Protein AF-0000000086076233 (afdb_homodimer)

Secondary structure (DSSP, 8-state):
-------GGGSS-HHHHHHHHHHHHHHHHTSTTEEEEEEEEEEEEEE-SS-HHHHHHHHHHHHHHHHHHHHHHT----S----B----SS--S------EETTEEPPB-S--EETTEE-/-------GGGTT-HHHHHHHHHHHHHHHHTSTTEEEEEEEEEEEEEE-SS-HHHHHHHHHHHHHHHHHHHHHHT----S----B----SS--S------EETTEEPPB-S--EETTEE-

Structure (mmCIF, N/CA/C/O backbone):
data_AF-0000000086076233-model_v1
#
loop_
_entity.id
_entity.type
_entity.pdbx_description
1 polymer 'Reverse transcriptase domain-containing protein'
#
loop_
_atom_site.group_PDB
_atom_site.id
_atom_site.type_symbol
_atom_site.label_atom_id
_atom_site.label_alt_id
_atom_site.label_comp_id
_atom_site.label_asym_id
_atom_site.label_entity_id
_atom_site.label_seq_id
_atom_site.pdbx_PDB_ins_code
_atom_site.Cartn_x
_atom_site.Cartn_y
_atom_site.Cartn_z
_atom_site.occupancy
_atom_site.B_iso_or_equiv
_atom_site.auth_seq_id
_atom_site.auth_comp_id
_atom_site.auth_asym_id
_atom_site.auth_atom_id
_atom_site.pdbx_PDB_model_num
ATOM 1 N N . MET A 1 1 ? 0.456 -18.312 36.125 1 23.22 1 MET A N 1
ATOM 2 C CA . MET A 1 1 ? 0.379 -17.109 35.312 1 23.22 1 MET A CA 1
ATOM 3 C C . MET A 1 1 ? 0.648 -17.422 33.844 1 23.22 1 MET A C 1
ATOM 5 O O . MET A 1 1 ? 1.729 -17.906 33.5 1 23.22 1 MET A O 1
ATOM 9 N N . ALA A 1 2 ? -0.283 -17.953 33.094 1 27.91 2 ALA A N 1
ATOM 10 C CA . ALA A 1 2 ? -0.206 -18.562 31.781 1 27.91 2 ALA A CA 1
ATOM 11 C C . ALA A 1 2 ? 0.433 -17.625 30.766 1 27.91 2 ALA A C 1
ATOM 13 O O . ALA A 1 2 ? 0.017 -16.469 30.641 1 27.91 2 ALA A O 1
ATOM 14 N N . ASN A 1 3 ? 1.693 -17.641 30.562 1 29.58 3 ASN A N 1
ATOM 15 C CA . ASN A 1 3 ? 2.438 -16.875 29.578 1 29.58 3 ASN A CA 1
ATOM 16 C C . ASN A 1 3 ? 1.801 -16.969 28.188 1 29.58 3 ASN A C 1
ATOM 18 O O . ASN A 1 3 ? 1.681 -18.047 27.641 1 29.58 3 ASN A O 1
ATOM 22 N N . LYS A 1 4 ? 0.716 -16.344 27.984 1 31.61 4 LYS A N 1
ATOM 23 C CA . LYS A 1 4 ? 0.016 -16.344 26.703 1 31.61 4 LYS A CA 1
ATOM 24 C C . LYS A 1 4 ? 0.992 -16.188 25.547 1 31.61 4 LYS A C 1
ATOM 26 O O . LYS A 1 4 ? 1.455 -15.078 25.266 1 31.61 4 LYS A O 1
ATOM 31 N N . GLU A 1 5 ? 1.929 -17.062 25.359 1 29.67 5 GLU A N 1
ATOM 32 C CA . GLU A 1 5 ? 2.74 -17.25 24.156 1 29.67 5 GLU A CA 1
ATOM 33 C C . GLU A 1 5 ? 1.911 -17.047 22.891 1 29.67 5 GLU A C 1
ATOM 35 O O . GLU A 1 5 ? 0.882 -17.703 22.719 1 29.67 5 GLU A O 1
ATOM 40 N N . THR A 1 6 ? 1.626 -15.82 22.531 1 36.97 6 THR A N 1
ATOM 41 C CA . THR A 1 6 ? 0.98 -15.695 21.234 1 36.97 6 THR A CA 1
ATOM 42 C C . THR A 1 6 ? 1.489 -16.766 20.266 1 36.97 6 THR A C 1
ATOM 44 O O . THR A 1 6 ? 2.697 -16.984 20.156 1 36.97 6 THR A O 1
ATOM 47 N N . PRO A 1 7 ? 0.872 -17.812 20.031 1 38.59 7 PRO A N 1
ATOM 48 C CA . PRO A 1 7 ? 1.427 -18.875 19.172 1 38.59 7 PRO A CA 1
ATOM 49 C C . PRO A 1 7 ? 2.359 -18.312 18.094 1 38.59 7 PRO A C 1
ATOM 51 O O . PRO A 1 7 ? 2.152 -17.203 17.609 1 38.59 7 PRO A O 1
ATOM 54 N N . GLN A 1 8 ? 3.633 -18.547 18.062 1 40 8 GLN A N 1
ATOM 55 C CA . GLN A 1 8 ? 4.785 -18.25 17.219 1 40 8 GLN A CA 1
ATOM 56 C C . GLN A 1 8 ? 4.363 -18.047 15.766 1 40 8 GLN A C 1
ATOM 58 O O . GLN A 1 8 ? 5.004 -17.297 15.023 1 40 8 GLN A O 1
ATOM 63 N N . GLY A 1 9 ? 3.586 -18.906 15.195 1 40.28 9 GLY A N 1
ATOM 64 C CA . GLY A 1 9 ? 3.111 -18.938 13.828 1 40.28 9 GLY A CA 1
ATOM 65 C C . GLY A 1 9 ? 2.322 -17.703 13.445 1 40.28 9 GLY A C 1
ATOM 66 O O . GLY A 1 9 ? 1.883 -17.562 12.297 1 40.28 9 GLY A O 1
ATOM 67 N N . ASP A 1 10 ? 1.643 -17.062 14.297 1 41.88 10 ASP A N 1
ATOM 68 C CA . ASP A 1 10 ? 0.753 -15.922 14.102 1 41.88 10 ASP A CA 1
ATOM 69 C C . ASP A 1 10 ? 1.534 -14.695 13.648 1 41.88 10 ASP A C 1
ATOM 71 O O . ASP A 1 10 ? 1.107 -13.562 13.883 1 41.88 10 ASP A O 1
ATOM 75 N N . GLU A 1 11 ? 2.84 -14.742 13.562 1 46.34 11 GLU A N 1
ATOM 76 C CA . GLU A 1 11 ? 3.613 -13.664 12.953 1 46.34 11 GLU A CA 1
ATOM 77 C C . GLU A 1 11 ? 2.793 -12.93 11.898 1 46.34 11 GLU A C 1
ATOM 79 O O . GLU A 1 11 ? 1.799 -13.453 11.398 1 46.34 11 GLU A O 1
ATOM 84 N N . LEU A 1 12 ? 3.197 -11.648 11.625 1 55.06 12 LEU A N 1
ATOM 85 C CA . LEU A 1 12 ? 2.408 -10.648 10.914 1 55.06 12 LEU A CA 1
ATOM 86 C C . LEU A 1 12 ? 1.826 -11.234 9.625 1 55.06 12 LEU A C 1
ATOM 88 O O . LEU A 1 12 ? 2.547 -11.43 8.648 1 55.06 12 LEU A O 1
ATOM 92 N N . SER A 1 13 ? 0.799 -12.211 9.781 1 69.44 13 SER A N 1
ATOM 93 C CA . SER A 1 13 ? 0.089 -12.961 8.75 1 69.44 13 SER A CA 1
ATOM 94 C C . SER A 1 13 ? -0.456 -12.031 7.668 1 69.44 13 SER A C 1
ATOM 96 O O . SER A 1 13 ? -0.723 -10.859 7.926 1 69.44 13 SER A O 1
ATOM 98 N N . PRO A 1 14 ? -0.162 -12.438 6.422 1 75.69 14 PRO A N 1
ATOM 99 C CA . PRO A 1 14 ? -0.76 -11.719 5.301 1 75.69 14 PRO A CA 1
ATOM 100 C C . PRO A 1 14 ? -2.189 -11.266 5.582 1 75.69 14 PRO A C 1
ATOM 102 O O . PRO A 1 14 ? -2.588 -10.172 5.168 1 75.69 14 PRO A O 1
ATOM 105 N N . THR A 1 15 ? -2.795 -12.023 6.426 1 76.38 15 THR A N 1
ATOM 106 C CA . THR A 1 15 ? -4.18 -11.688 6.723 1 76.38 15 THR A CA 1
ATOM 107 C C . THR A 1 15 ? -4.258 -10.438 7.598 1 76.38 15 THR A C 1
ATOM 109 O O . THR A 1 15 ? -5.027 -9.523 7.309 1 76.38 15 THR A O 1
ATOM 112 N N . LEU A 1 16 ? -3.475 -10.445 8.648 1 77.19 16 LEU A N 1
ATOM 113 C CA . LEU A 1 16 ? -3.477 -9.305 9.547 1 77.19 16 LEU A CA 1
ATOM 114 C C . LEU A 1 16 ? -3.031 -8.039 8.828 1 77.19 16 LEU A C 1
ATOM 116 O O . LEU A 1 16 ? -3.6 -6.961 9.039 1 77.19 16 LEU A O 1
ATOM 120 N N . PHE A 1 17 ? -2.123 -8.211 7.961 1 78.69 17 PHE A N 1
ATOM 121 C CA . PHE A 1 17 ? -1.645 -7.078 7.18 1 78.69 17 PHE A CA 1
ATOM 122 C C . PHE A 1 17 ? -2.748 -6.535 6.277 1 78.69 17 PHE A C 1
ATOM 124 O O . PHE A 1 17 ? -2.943 -5.32 6.188 1 78.69 17 PHE A O 1
ATOM 131 N N . ASN A 1 18 ? -3.434 -7.387 5.691 1 81.38 18 ASN A N 1
ATOM 132 C CA . ASN A 1 18 ? -4.512 -6.969 4.801 1 81.38 18 ASN A CA 1
ATOM 133 C C . ASN A 1 18 ? -5.609 -6.234 5.562 1 81.38 18 ASN A C 1
ATOM 135 O O . ASN A 1 18 ? -6.16 -5.246 5.07 1 81.38 18 ASN A O 1
ATOM 139 N N . ILE A 1 19 ? -5.895 -6.742 6.723 1 82.75 19 ILE A N 1
ATOM 140 C CA . ILE A 1 19 ? -6.918 -6.094 7.539 1 82.75 19 ILE A CA 1
ATOM 141 C C . ILE A 1 19 ? -6.457 -4.691 7.922 1 82.75 19 ILE A C 1
ATOM 143 O O . ILE A 1 19 ? -7.223 -3.729 7.812 1 82.75 19 ILE A O 1
ATOM 147 N N . ALA A 1 20 ? -5.203 -4.633 8.406 1 83.12 20 ALA A N 1
ATOM 148 C CA . ALA A 1 20 ? -4.648 -3.332 8.773 1 83.12 20 ALA A CA 1
ATOM 149 C C . ALA A 1 20 ? -4.645 -2.381 7.582 1 83.12 20 ALA A C 1
ATOM 151 O O . ALA A 1 20 ? -4.969 -1.199 7.719 1 83.12 20 ALA A O 1
ATOM 152 N N . MET A 1 21 ? -4.266 -2.848 6.445 1 83.94 21 MET A N 1
ATOM 153 C CA . MET A 1 21 ? -4.191 -2.055 5.223 1 83.94 21 MET A CA 1
ATOM 154 C C . MET A 1 21 ? -5.566 -1.525 4.832 1 83.94 21 MET A C 1
ATOM 156 O O . MET A 1 21 ? -5.684 -0.425 4.289 1 83.94 21 MET A O 1
ATOM 160 N N . MET A 1 22 ? -6.555 -2.285 5.113 1 83.62 22 MET A N 1
ATOM 161 C CA . MET A 1 22 ? -7.918 -1.877 4.797 1 83.62 22 MET A CA 1
ATOM 162 C C . MET A 1 22 ? -8.445 -0.888 5.836 1 83.62 22 MET A C 1
ATOM 164 O O . MET A 1 22 ? -9.195 0.026 5.5 1 83.62 22 MET A O 1
ATOM 168 N N . LYS A 1 23 ? -8.047 -1.011 7.012 1 87.12 23 LYS A N 1
ATOM 169 C CA . LYS A 1 23 ? -8.562 -0.2 8.117 1 87.12 23 LYS A CA 1
ATOM 170 C C . LYS A 1 23 ? -7.934 1.192 8.109 1 87.12 23 LYS A C 1
ATOM 172 O O . LYS A 1 23 ? -8.578 2.168 8.5 1 87.12 23 LYS A O 1
ATOM 177 N N . LEU A 1 24 ? -6.723 1.279 7.699 1 90.44 24 LEU A N 1
ATOM 178 C CA . LEU A 1 24 ? -5.992 2.539 7.781 1 90.44 24 LEU A CA 1
ATOM 179 C C . LEU A 1 24 ? -6.699 3.633 6.988 1 90.44 24 LEU A C 1
ATOM 181 O O . LEU A 1 24 ? -7.047 4.68 7.543 1 90.44 24 LEU A O 1
ATOM 185 N N . PRO A 1 25 ? -6.957 3.406 5.688 1 89 25 PRO A N 1
ATOM 186 C CA . PRO A 1 25 ? -7.684 4.445 4.953 1 89 25 PRO A CA 1
ATOM 187 C C . PRO A 1 25 ? -9.039 4.77 5.582 1 89 25 PRO A C 1
ATOM 189 O O . PRO A 1 25 ? -9.469 5.926 5.57 1 89 25 PRO A O 1
ATOM 192 N N . GLU A 1 26 ? -9.727 3.754 6.082 1 89.62 26 GLU A N 1
ATOM 193 C CA . GLU A 1 26 ? -11.023 3.961 6.719 1 89.62 26 GLU A CA 1
ATOM 194 C C . GLU A 1 26 ? -10.906 4.895 7.918 1 89.62 26 GLU A C 1
ATOM 196 O O . GLU A 1 26 ? -11.727 5.801 8.086 1 89.62 26 GLU A O 1
ATOM 201 N N . GLN A 1 27 ? -9.945 4.668 8.703 1 92.88 27 GLN A N 1
ATOM 202 C CA . GLN A 1 27 ? -9.727 5.512 9.875 1 92.88 27 GLN A CA 1
ATOM 203 C C . GLN A 1 27 ? -9.367 6.938 9.469 1 92.88 27 GLN A C 1
ATOM 205 O O . GLN A 1 27 ? -9.875 7.902 10.039 1 92.88 27 GLN A O 1
ATOM 210 N N . LEU A 1 28 ? -8.523 7.094 8.531 1 93.88 28 LEU A N 1
ATOM 211 C CA . LEU A 1 28 ? -8.086 8.406 8.078 1 93.88 28 LEU A CA 1
ATOM 212 C C . LEU A 1 28 ? -9.25 9.203 7.5 1 93.88 28 LEU A C 1
ATOM 214 O O . LEU A 1 28 ? -9.328 10.422 7.672 1 93.88 28 LEU A O 1
ATOM 218 N N . ASN A 1 29 ? -10.18 8.492 6.887 1 91.31 29 ASN A N 1
ATOM 219 C CA . ASN A 1 29 ? -11.328 9.133 6.262 1 91.31 29 ASN A CA 1
ATOM 220 C C . ASN A 1 29 ? -12.297 9.695 7.301 1 91.31 29 ASN A C 1
ATOM 222 O O . ASN A 1 29 ? -13.156 10.523 6.977 1 91.31 29 ASN A O 1
ATOM 226 N N . THR A 1 30 ? -12.172 9.281 8.508 1 93.69 30 THR A N 1
ATOM 227 C CA . THR A 1 30 ? -13.055 9.781 9.555 1 93.69 30 THR A CA 1
ATOM 228 C C . THR A 1 30 ? -12.547 11.117 10.094 1 93.69 30 THR A C 1
ATOM 230 O O . THR A 1 30 ? -13.266 11.812 10.812 1 93.69 30 THR A O 1
ATOM 233 N N . LEU A 1 31 ? -11.281 11.492 9.797 1 93.12 31 LEU A N 1
ATOM 234 C CA . LEU A 1 31 ? -10.672 12.719 10.32 1 93.12 31 LEU A CA 1
ATOM 235 C C . LEU A 1 31 ? -11.078 13.922 9.484 1 93.12 31 LEU A C 1
ATOM 237 O O . LEU A 1 31 ? -10.914 13.922 8.258 1 93.12 31 LEU A O 1
ATOM 241 N N . PRO A 1 32 ? -11.586 14.914 10.102 1 87.56 32 PRO A N 1
ATOM 242 C CA . PRO A 1 32 ? -12.086 16.062 9.352 1 87.56 32 PRO A CA 1
ATOM 243 C C . PRO A 1 32 ? -11.016 16.734 8.492 1 87.56 32 PRO A C 1
ATOM 245 O O . PRO A 1 32 ? -9.922 17.016 8.984 1 87.56 32 PRO A O 1
ATOM 248 N N . GLY A 1 33 ? -11.398 16.953 7.219 1 88 33 GLY A N 1
ATOM 249 C CA . GLY A 1 33 ? -10.555 17.719 6.32 1 88 33 GLY A CA 1
ATOM 250 C C . GLY A 1 33 ? -9.281 16.984 5.93 1 88 33 GLY A C 1
ATOM 251 O O . GLY A 1 33 ? -8.375 17.578 5.336 1 88 33 GLY A O 1
ATOM 252 N N . THR A 1 34 ? -9.219 15.75 6.285 1 91.62 34 THR A N 1
ATOM 253 C CA . THR A 1 34 ? -8 14.984 6.059 1 91.62 34 THR A CA 1
ATOM 254 C C . THR A 1 34 ? -8.094 14.18 4.766 1 91.62 34 THR A C 1
ATOM 256 O O . THR A 1 34 ? -9.117 13.555 4.488 1 91.62 34 THR A O 1
ATOM 259 N N . LYS A 1 35 ? -7.102 14.242 3.979 1 90.88 35 LYS A N 1
ATOM 260 C CA . LYS A 1 35 ? -6.93 13.422 2.781 1 90.88 35 LYS A CA 1
ATOM 261 C C . LYS A 1 35 ? -5.621 12.633 2.838 1 90.88 35 LYS A C 1
ATOM 263 O O . LYS A 1 35 ? -4.742 12.938 3.648 1 90.88 35 LYS A O 1
ATOM 268 N N . HIS A 1 36 ? -5.594 11.672 2.096 1 91.12 36 HIS A N 1
ATOM 269 C CA . HIS A 1 36 ? -4.398 10.828 2.117 1 91.12 36 HIS A CA 1
ATOM 270 C C . HIS A 1 36 ? -4.184 10.141 0.773 1 91.12 36 HIS A C 1
ATOM 272 O O . HIS A 1 36 ? -5.09 10.102 -0.061 1 91.12 36 HIS A O 1
ATOM 278 N N . ALA A 1 37 ? -3.008 9.703 0.557 1 86.56 37 ALA A N 1
ATOM 279 C CA . ALA A 1 37 ? -2.617 8.805 -0.532 1 86.56 37 ALA A CA 1
ATOM 280 C C . ALA A 1 37 ? -1.696 7.699 -0.028 1 86.56 37 ALA A C 1
ATOM 282 O O . ALA A 1 37 ? -0.644 7.977 0.553 1 86.56 37 ALA A O 1
ATOM 283 N N . LEU A 1 38 ? -2.215 6.508 -0.137 1 84.81 38 LEU A N 1
ATOM 284 C CA . LEU A 1 38 ? -1.42 5.34 0.221 1 84.81 38 LEU A CA 1
ATOM 285 C C . LEU A 1 38 ? -0.75 4.742 -1.011 1 84.81 38 LEU A C 1
ATOM 287 O O . LEU A 1 38 ? -1.394 4.559 -2.047 1 84.81 38 LEU A O 1
ATOM 291 N N . TYR A 1 39 ? 0.512 4.449 -0.85 1 80 39 TYR A N 1
ATOM 292 C CA . TYR A 1 39 ? 1.275 3.873 -1.952 1 80 39 TYR A CA 1
ATOM 293 C C . TYR A 1 39 ? 1.798 2.488 -1.59 1 80 39 TYR A C 1
ATOM 295 O O . TYR A 1 39 ? 2.395 2.301 -0.527 1 80 39 TYR A O 1
ATOM 303 N N . ALA A 1 40 ? 1.395 1.533 -2.363 1 80.62 40 ALA A N 1
ATOM 304 C CA . ALA A 1 40 ? 1.918 0.185 -2.16 1 80.62 40 ALA A CA 1
ATOM 305 C C . ALA A 1 40 ? 3.09 -0.094 -3.096 1 80.62 40 ALA A C 1
ATOM 307 O O . ALA A 1 40 ? 3.033 0.224 -4.285 1 80.62 40 ALA A O 1
ATOM 308 N N . ASP A 1 41 ? 4.133 -0.641 -2.514 1 73.81 41 ASP A N 1
ATOM 309 C CA . ASP A 1 41 ? 5.312 -0.914 -3.33 1 73.81 41 ASP A CA 1
ATOM 310 C C . ASP A 1 41 ? 5.52 -2.416 -3.508 1 73.81 41 ASP A C 1
ATOM 312 O O . ASP A 1 41 ? 6.309 -2.842 -4.355 1 73.81 41 ASP A O 1
ATOM 316 N N . ASP A 1 42 ? 4.891 -3.15 -2.672 1 80.5 42 ASP A N 1
ATOM 317 C CA . ASP A 1 42 ? 5.055 -4.598 -2.734 1 80.5 42 ASP A CA 1
ATOM 318 C C . ASP A 1 42 ? 3.707 -5.309 -2.629 1 80.5 42 ASP A C 1
ATOM 320 O O . ASP A 1 42 ? 2.818 -4.863 -1.9 1 80.5 42 ASP A O 1
ATOM 324 N N . ILE A 1 43 ? 3.623 -6.328 -3.432 1 87.25 43 ILE A N 1
ATOM 325 C CA . ILE A 1 43 ? 2.445 -7.18 -3.322 1 87.25 43 ILE A CA 1
ATOM 326 C C . ILE A 1 43 ? 2.848 -8.641 -3.504 1 87.25 43 ILE A C 1
ATOM 328 O O . ILE A 1 43 ? 3.697 -8.961 -4.34 1 87.25 43 ILE A O 1
ATOM 332 N N . THR A 1 44 ? 2.352 -9.469 -2.646 1 89.56 44 THR A N 1
ATOM 333 C CA . THR A 1 44 ? 2.506 -10.914 -2.783 1 89.56 44 THR A CA 1
ATOM 334 C C . THR A 1 44 ? 1.163 -11.57 -3.084 1 89.56 44 THR A C 1
ATOM 336 O O . THR A 1 44 ? 0.174 -11.32 -2.391 1 89.56 44 THR A O 1
ATOM 339 N N . ILE A 1 45 ? 1.126 -12.367 -4.137 1 92.94 45 ILE A N 1
ATOM 340 C CA . ILE A 1 45 ? -0.071 -13.102 -4.527 1 92.94 45 ILE A CA 1
ATOM 341 C C . ILE A 1 45 ? 0.238 -14.594 -4.586 1 92.94 45 ILE A C 1
ATOM 343 O O . ILE A 1 45 ? 1.278 -15 -5.109 1 92.94 45 ILE A O 1
ATOM 347 N N . TRP A 1 46 ? -0.65 -15.367 -3.986 1 92.5 46 TRP A N 1
ATOM 348 C CA . TRP A 1 46 ? -0.398 -16.797 -4.07 1 92.5 46 TRP A CA 1
ATOM 349 C C . TRP A 1 46 ? -1.702 -17.578 -4.219 1 92.5 46 TRP A C 1
ATOM 351 O O . TRP A 1 46 ? -2.777 -17.062 -3.893 1 92.5 46 TRP A O 1
ATOM 361 N N . ILE A 1 47 ? -1.623 -18.656 -4.793 1 91.5 47 ILE A N 1
ATOM 362 C CA . ILE A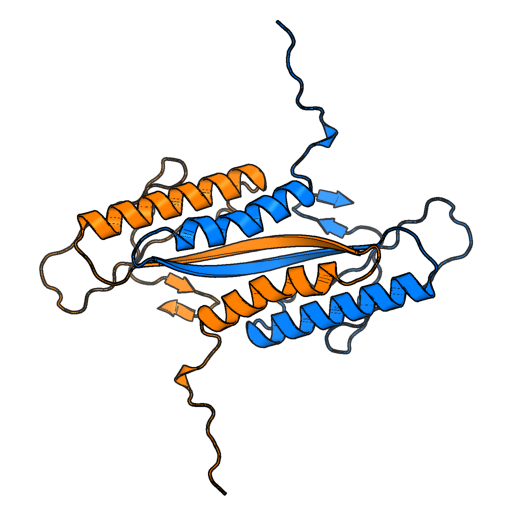 1 47 ? -2.738 -19.562 -5.027 1 91.5 47 ILE A CA 1
ATOM 363 C C . ILE A 1 47 ? -2.387 -20.953 -4.508 1 91.5 47 ILE A C 1
ATOM 365 O O . ILE A 1 47 ? -1.26 -21.438 -4.688 1 91.5 47 ILE A O 1
ATOM 369 N N . THR A 1 48 ? -3.371 -21.453 -3.809 1 85.88 48 THR A N 1
ATOM 370 C CA . THR A 1 48 ? -3.18 -22.812 -3.285 1 85.88 48 THR A CA 1
ATOM 371 C C . THR A 1 48 ? -4.195 -23.766 -3.891 1 85.88 48 THR A C 1
ATOM 373 O O . THR A 1 48 ? -5.379 -23.438 -4.012 1 85.88 48 THR A O 1
ATOM 376 N N . GLY A 1 49 ? -3.666 -24.828 -4.391 1 77.94 49 GLY A N 1
ATOM 377 C CA . GLY A 1 49 ? -4.551 -25.875 -4.875 1 77.94 49 GLY A CA 1
ATOM 378 C C . GLY A 1 49 ? -5.012 -25.641 -6.305 1 77.94 49 GLY A C 1
ATOM 379 O O . GLY A 1 49 ? -4.789 -24.578 -6.871 1 77.94 49 GLY A O 1
ATOM 380 N N . GLY A 1 50 ? -5.605 -26.688 -6.871 1 80.69 50 GLY A N 1
ATOM 381 C CA . GLY A 1 50 ? -6.133 -26.641 -8.227 1 80.69 50 GLY A CA 1
ATOM 382 C C . GLY A 1 50 ? -5.188 -27.234 -9.25 1 80.69 50 GLY A C 1
ATOM 383 O O . GLY A 1 50 ? -4.047 -27.578 -8.93 1 80.69 50 GLY A O 1
ATOM 384 N N . SER A 1 51 ? -5.828 -27.312 -10.453 1 87.75 51 SER A N 1
ATOM 385 C CA . SER A 1 51 ? -5.027 -27.812 -11.562 1 87.75 51 SER A CA 1
ATOM 386 C C . SER A 1 51 ? -4.047 -26.75 -12.047 1 87.75 51 SER A C 1
ATOM 388 O O . SER A 1 51 ? -4.211 -25.562 -11.75 1 87.75 51 SER A O 1
ATOM 390 N N . LYS A 1 52 ? -3.064 -27.109 -12.727 1 88.19 52 LYS A N 1
ATOM 391 C CA . LYS A 1 52 ? -2.062 -26.219 -13.297 1 88.19 52 LYS A CA 1
ATOM 392 C C . LYS A 1 52 ? -2.717 -25.109 -14.117 1 88.19 52 LYS A C 1
ATOM 394 O O . LYS A 1 52 ? -2.359 -23.938 -13.984 1 88.19 52 LYS A O 1
ATOM 399 N N . GLY A 1 53 ? -3.652 -25.5 -14.945 1 91 53 GLY A N 1
ATOM 400 C CA . GLY A 1 53 ? -4.336 -24.547 -15.805 1 91 53 GLY A CA 1
ATOM 401 C C . GLY A 1 53 ? -5.094 -23.484 -15.023 1 91 53 GLY A C 1
ATOM 402 O O . GLY A 1 53 ? -5.023 -22.297 -15.344 1 91 53 GLY A O 1
ATOM 403 N N . VAL A 1 54 ? -5.773 -23.938 -14.023 1 90.5 54 VAL A N 1
ATOM 404 C CA . VAL A 1 54 ? -6.57 -23.016 -13.211 1 90.5 54 VAL A CA 1
ATOM 405 C C . VAL A 1 54 ? -5.652 -22.062 -12.461 1 90.5 54 VAL A C 1
ATOM 407 O O . VAL A 1 54 ? -5.914 -20.859 -12.414 1 90.5 54 VAL A O 1
ATOM 410 N N . MET A 1 55 ? -4.562 -22.625 -11.945 1 91.94 55 MET A N 1
ATOM 411 C CA . MET A 1 55 ? -3.623 -21.797 -11.188 1 91.94 55 MET A CA 1
ATOM 412 C C . MET A 1 55 ? -2.949 -20.766 -12.086 1 91.94 55 MET A C 1
ATOM 414 O O . MET A 1 55 ? -2.811 -19.609 -11.703 1 91.94 55 MET A O 1
ATOM 418 N N . GLN A 1 56 ? -2.549 -21.203 -13.203 1 94.19 56 GLN A N 1
ATOM 419 C CA . GLN A 1 56 ? -1.891 -20.297 -14.133 1 94.19 56 GLN A CA 1
ATOM 420 C C . GLN A 1 56 ? -2.84 -19.188 -14.586 1 94.19 56 GLN A C 1
ATOM 422 O O . GLN A 1 56 ? -2.447 -18.031 -14.672 1 94.19 56 GLN A O 1
ATOM 427 N N . ASP A 1 57 ? -4.055 -19.562 -14.852 1 95.56 57 ASP A N 1
ATOM 428 C CA . ASP A 1 57 ? -5.051 -18.578 -15.281 1 95.56 57 ASP A CA 1
ATOM 429 C C . ASP A 1 57 ? -5.305 -17.547 -14.195 1 95.56 57 ASP A C 1
ATOM 431 O O . ASP A 1 57 ? -5.344 -16.344 -14.477 1 95.56 57 ASP A O 1
ATOM 435 N N . ALA A 1 58 ? -5.441 -18.016 -13.016 1 95.31 58 ALA A N 1
ATOM 436 C CA . ALA A 1 58 ? -5.699 -17.125 -11.898 1 95.31 58 ALA A CA 1
ATOM 437 C C . ALA A 1 58 ? -4.52 -16.188 -11.656 1 95.31 58 ALA A C 1
ATOM 439 O O . ALA A 1 58 ? -4.703 -14.984 -11.438 1 95.31 58 ALA A O 1
ATOM 440 N N . LEU A 1 59 ? -3.361 -16.703 -11.742 1 95.94 59 LEU A N 1
ATOM 441 C CA . LEU A 1 59 ? -2.166 -15.906 -11.508 1 95.94 59 LEU A CA 1
ATOM 442 C C . LEU A 1 59 ? -1.971 -14.883 -12.617 1 95.94 59 LEU A C 1
ATOM 444 O O . LEU A 1 59 ? -1.543 -13.758 -12.359 1 95.94 59 LEU A O 1
ATOM 448 N N . GLN A 1 60 ? -2.273 -15.305 -13.82 1 96.56 60 GLN A N 1
ATOM 449 C CA . GLN A 1 60 ? -2.16 -14.352 -14.922 1 96.56 60 GLN A CA 1
ATOM 450 C C . GLN A 1 60 ? -3.154 -13.203 -14.758 1 96.56 60 GLN A C 1
ATOM 452 O O . GLN A 1 60 ? -2.811 -12.047 -14.977 1 96.56 60 GLN A O 1
ATOM 457 N N . LYS A 1 61 ? -4.344 -13.539 -14.406 1 96.81 61 LYS A N 1
ATOM 458 C CA . LYS A 1 61 ? -5.348 -12.508 -14.164 1 96.81 61 LYS A CA 1
ATOM 459 C C . LYS A 1 61 ? -4.918 -11.586 -13.031 1 96.81 61 LYS A C 1
ATOM 461 O O . LYS A 1 61 ? -5.168 -10.375 -13.078 1 96.81 61 LYS A O 1
ATOM 466 N N . ALA A 1 62 ? -4.281 -12.172 -12.016 1 96.25 62 ALA A N 1
ATOM 467 C CA . ALA A 1 62 ? -3.746 -11.375 -10.922 1 96.25 62 ALA A CA 1
ATOM 468 C C . ALA A 1 62 ? -2.666 -10.414 -11.414 1 96.25 62 ALA A C 1
ATOM 470 O O . ALA A 1 62 ? -2.66 -9.234 -11.047 1 96.25 62 ALA A O 1
ATOM 471 N N . ALA A 1 63 ? -1.802 -10.891 -12.234 1 94.38 63 ALA A N 1
ATOM 472 C CA . ALA A 1 63 ? -0.746 -10.062 -12.812 1 94.38 63 ALA A CA 1
ATOM 473 C C . ALA A 1 63 ? -1.332 -8.922 -13.641 1 94.38 63 ALA A C 1
ATOM 475 O O . ALA A 1 63 ? -0.831 -7.797 -13.602 1 94.38 63 ALA A O 1
ATOM 476 N N . ASP A 1 64 ? -2.357 -9.25 -14.344 1 93.88 64 ASP A N 1
ATOM 477 C CA . ASP A 1 64 ? -3.021 -8.227 -15.148 1 93.88 64 ASP A CA 1
ATOM 478 C C . ASP A 1 64 ? -3.617 -7.133 -14.266 1 93.88 64 ASP A C 1
ATOM 480 O O . ASP A 1 64 ? -3.545 -5.949 -14.602 1 93.88 64 ASP A O 1
ATOM 484 N N . ALA A 1 65 ? -4.215 -7.531 -13.195 1 92.25 65 ALA A N 1
ATOM 485 C CA . ALA A 1 65 ? -4.777 -6.57 -12.25 1 92.25 65 ALA A CA 1
ATOM 486 C C . ALA A 1 65 ? -3.695 -5.664 -11.672 1 92.25 65 ALA A C 1
ATOM 488 O O . ALA A 1 65 ? -3.887 -4.453 -11.562 1 92.25 65 ALA A O 1
ATOM 489 N N . VAL A 1 66 ? -2.584 -6.281 -11.328 1 91.19 66 VAL A N 1
ATOM 490 C CA . VAL A 1 66 ? -1.462 -5.52 -10.789 1 91.19 66 VAL A CA 1
ATOM 491 C C . VAL A 1 66 ? -0.945 -4.543 -11.844 1 91.19 66 VAL A C 1
ATOM 493 O O . VAL A 1 66 ? -0.637 -3.391 -11.531 1 91.19 66 VAL A O 1
ATOM 496 N N . GLN A 1 67 ? -0.891 -5.012 -13.039 1 89.31 67 GLN A N 1
ATOM 497 C CA . GLN A 1 67 ? -0.429 -4.16 -14.125 1 89.31 67 GLN A CA 1
ATOM 498 C C . GLN A 1 67 ? -1.344 -2.951 -14.305 1 89.31 67 GLN A C 1
ATOM 500 O O . GLN A 1 67 ? -0.87 -1.835 -14.531 1 89.31 67 GLN A O 1
ATOM 505 N N . GLN A 1 68 ? -2.566 -3.111 -14.25 1 86.5 68 GLN A N 1
ATOM 506 C CA . GLN A 1 68 ? -3.521 -2.012 -14.359 1 86.5 68 GLN A CA 1
ATOM 507 C C . GLN A 1 68 ? -3.311 -0.988 -13.25 1 86.5 68 GLN A C 1
ATOM 509 O O . GLN A 1 68 ? -3.34 0.219 -13.492 1 86.5 68 GLN A O 1
ATOM 514 N N . TYR A 1 69 ? -3.109 -1.531 -12.07 1 83.75 69 TYR A N 1
ATOM 515 C CA . TYR A 1 69 ? -2.836 -0.665 -10.93 1 83.75 69 TYR A CA 1
ATOM 516 C C . TYR A 1 69 ? -1.57 0.153 -11.156 1 83.75 69 TYR A C 1
ATOM 518 O O . TYR A 1 69 ? -1.549 1.359 -10.898 1 83.75 69 TYR A O 1
ATOM 526 N N . THR A 1 70 ? -0.536 -0.542 -11.562 1 82.56 70 THR A N 1
ATOM 527 C CA . THR A 1 70 ? 0.751 0.116 -11.758 1 82.56 70 THR A CA 1
ATOM 528 C C . THR A 1 70 ? 0.658 1.176 -12.852 1 82.56 70 THR A C 1
ATOM 530 O O . THR A 1 70 ? 1.345 2.197 -12.797 1 82.56 70 THR A O 1
ATOM 533 N N . ASN A 1 71 ? -0.112 0.966 -13.812 1 80.5 71 ASN A N 1
ATOM 534 C CA . ASN A 1 71 ? -0.317 1.924 -14.898 1 80.5 71 ASN A CA 1
ATOM 535 C C . ASN A 1 71 ? -0.942 3.219 -14.383 1 80.5 71 ASN A C 1
ATOM 537 O O . ASN A 1 71 ? -0.62 4.305 -14.875 1 80.5 71 ASN A O 1
ATOM 541 N N . VAL A 1 72 ? -1.803 3.117 -13.508 1 76.06 72 VAL A N 1
ATOM 542 C CA . VAL A 1 72 ? -2.459 4.285 -12.93 1 76.06 72 VAL A CA 1
ATOM 543 C C . VAL A 1 72 ? -1.457 5.078 -12.094 1 76.06 72 VAL A C 1
ATOM 545 O O . VAL A 1 72 ? -1.468 6.309 -12.102 1 76.06 72 VAL A O 1
ATOM 548 N N . ARG A 1 73 ? -0.679 4.398 -11.18 1 70.06 73 ARG A N 1
ATOM 549 C CA . ARG A 1 73 ? 0.302 5.039 -10.312 1 70.06 73 ARG A CA 1
ATOM 550 C C . ARG A 1 73 ? 1.387 5.734 -11.125 1 70.06 73 ARG A C 1
ATOM 552 O O . ARG A 1 73 ? 2.045 6.656 -10.641 1 70.06 73 ARG A O 1
ATOM 559 N N . GLY A 1 74 ? 1.398 5.559 -12.352 1 62.19 74 GLY A N 1
ATOM 560 C CA . GLY A 1 74 ? 2.49 6.082 -13.156 1 62.19 74 GLY A CA 1
ATOM 561 C C . GLY A 1 74 ? 3.84 5.492 -12.789 1 62.19 74 GLY A C 1
ATOM 562 O O . GLY A 1 74 ? 4.879 6.09 -13.07 1 62.19 74 GLY A O 1
ATOM 563 N N . LEU A 1 75 ? 3.871 4.711 -11.656 1 52.91 75 LEU A N 1
ATOM 564 C CA . LEU A 1 75 ? 5.121 4.09 -11.219 1 52.91 75 LEU A CA 1
ATOM 565 C C . LEU A 1 75 ? 5.609 3.08 -12.258 1 52.91 75 LEU A C 1
ATOM 567 O O . LEU A 1 75 ? 4.824 2.262 -12.742 1 52.91 75 LEU A O 1
ATOM 571 N N . GLN A 1 76 ? 6.395 3.633 -13.086 1 47.97 76 GLN A N 1
ATOM 572 C CA . GLN A 1 76 ? 7.121 2.504 -13.656 1 47.97 76 GLN A CA 1
ATOM 573 C C . GLN A 1 76 ? 7.531 1.511 -12.57 1 47.97 76 GLN A C 1
ATOM 575 O O . GLN A 1 76 ? 7.922 1.91 -11.477 1 47.97 76 GLN A O 1
ATOM 580 N N . CYS A 1 77 ? 6.762 0.377 -12.438 1 49.22 77 CYS A N 1
ATOM 581 C CA . CYS A 1 77 ? 7.184 -0.665 -11.508 1 49.22 77 CYS A CA 1
ATOM 582 C C . CYS A 1 77 ? 8.633 -0.462 -11.086 1 49.22 77 CYS A C 1
ATOM 584 O O . CYS A 1 77 ? 9.508 -0.256 -11.93 1 49.22 77 CYS A O 1
ATOM 586 N N . SER A 1 78 ? 8.805 0.23 -9.953 1 50.44 78 SER A N 1
ATOM 587 C CA . SER A 1 78 ? 10.203 0.131 -9.547 1 50.44 78 SER A CA 1
ATOM 588 C C . SER A 1 78 ? 10.828 -1.175 -10.023 1 50.44 78 SER A C 1
ATOM 590 O O . SER A 1 78 ? 10.133 -2.176 -10.195 1 50.44 78 SER A O 1
ATOM 592 N N . PRO A 1 79 ? 11.984 -1.047 -10.391 1 47 79 PRO A N 1
ATOM 593 C CA . PRO A 1 79 ? 12.703 -2.191 -10.953 1 47 79 PRO A CA 1
ATOM 594 C C . PRO A 1 79 ? 12.633 -3.428 -10.055 1 47 79 PRO A C 1
ATOM 596 O O . PRO A 1 79 ? 13.25 -4.453 -10.367 1 47 79 PRO A O 1
ATOM 599 N N . GLU A 1 80 ? 12.039 -3.186 -8.797 1 58.72 80 GLU A N 1
ATOM 600 C CA . GLU A 1 80 ? 12.172 -4.551 -8.289 1 58.72 80 GLU A CA 1
ATOM 601 C C . GLU A 1 80 ? 11.352 -5.527 -9.133 1 58.72 80 GLU A C 1
ATOM 603 O O . GLU A 1 80 ? 10.188 -5.27 -9.438 1 58.72 80 GLU A O 1
ATOM 608 N N . LYS A 1 81 ? 11.953 -6.332 -9.742 1 77.56 81 LYS A N 1
ATOM 609 C CA . LYS A 1 81 ? 11.523 -7.297 -10.75 1 77.56 81 LYS A CA 1
ATOM 610 C C . LYS A 1 81 ? 10.57 -8.328 -10.156 1 77.56 81 LYS A C 1
ATOM 612 O O . LYS A 1 81 ? 10.711 -8.719 -8.992 1 77.56 81 LYS A O 1
ATOM 617 N N . PRO A 1 82 ? 9.297 -8.414 -10.656 1 89.75 82 PRO A N 1
ATOM 618 C CA . PRO A 1 82 ? 8.391 -9.477 -10.219 1 89.75 82 PRO A CA 1
ATOM 619 C C . PRO A 1 82 ? 9.062 -10.852 -10.203 1 89.75 82 PRO A C 1
ATOM 621 O O . PRO A 1 82 ? 9.922 -11.133 -11.039 1 89.75 82 PRO A O 1
ATOM 624 N N . GLU A 1 83 ? 8.82 -11.594 -9.211 1 92.06 83 GLU A N 1
ATOM 625 C CA . GLU A 1 83 ? 9.359 -12.945 -9.062 1 92.06 83 GLU A CA 1
ATOM 626 C C . GLU A 1 83 ? 8.242 -13.953 -8.789 1 92.06 83 GLU A C 1
ATOM 628 O O . GLU A 1 83 ? 7.254 -13.633 -8.133 1 92.06 83 GLU A O 1
ATOM 633 N N . LEU A 1 84 ? 8.391 -15.188 -9.32 1 93.12 84 LEU A N 1
ATOM 634 C CA . LEU A 1 84 ? 7.441 -16.281 -9.133 1 93.12 84 LEU A CA 1
ATOM 635 C C . LEU A 1 84 ? 8.117 -17.484 -8.477 1 93.12 84 LEU A C 1
ATOM 637 O O . LEU A 1 84 ? 9.234 -17.844 -8.844 1 93.12 84 LEU A O 1
ATOM 641 N N . ILE A 1 85 ? 7.5 -18.062 -7.559 1 91.75 85 ILE A N 1
ATOM 642 C CA . ILE A 1 85 ? 7.98 -19.281 -6.938 1 91.75 85 ILE A CA 1
ATOM 643 C C . ILE A 1 85 ? 6.887 -20.359 -6.988 1 91.75 85 ILE A C 1
ATOM 645 O O . ILE A 1 85 ? 5.707 -20.047 -6.793 1 91.75 85 ILE A O 1
ATOM 649 N N . ILE A 1 86 ? 7.188 -21.594 -7.262 1 89.88 86 ILE A N 1
ATOM 650 C CA . ILE A 1 86 ? 6.293 -22.734 -7.262 1 89.88 86 ILE A CA 1
ATOM 651 C C . ILE A 1 86 ? 6.68 -23.703 -6.141 1 89.88 86 ILE A C 1
ATOM 653 O O . ILE A 1 86 ? 7.797 -24.219 -6.121 1 89.88 86 ILE A O 1
ATOM 657 N N . LEU A 1 87 ? 5.816 -23.812 -5.23 1 85.56 87 LEU A N 1
ATOM 658 C CA . LEU A 1 87 ? 6.051 -24.703 -4.105 1 85.56 87 LEU A CA 1
ATOM 659 C C . LEU A 1 87 ? 5.285 -26.016 -4.281 1 85.56 87 LEU A C 1
ATOM 661 O O . LEU A 1 87 ? 4.062 -26 -4.449 1 85.56 87 LEU A O 1
ATOM 665 N N . ARG A 1 88 ? 5.961 -27.109 -4.367 1 78.5 88 ARG A N 1
ATOM 666 C CA . ARG A 1 88 ? 5.344 -28.422 -4.551 1 78.5 88 ARG A CA 1
ATOM 667 C C . ARG A 1 88 ? 5.684 -29.359 -3.395 1 78.5 88 ARG A C 1
ATOM 669 O O . ARG A 1 88 ? 6.789 -29.312 -2.854 1 78.5 88 ARG A O 1
ATOM 676 N N . ARG A 1 89 ? 4.73 -30.047 -2.912 1 69.62 89 ARG A N 1
ATOM 677 C CA . ARG A 1 89 ? 4.977 -31.062 -1.886 1 69.62 89 ARG A CA 1
ATOM 678 C C . ARG A 1 89 ? 5.777 -32.219 -2.449 1 69.62 89 ARG A C 1
ATOM 680 O O . ARG A 1 89 ? 6.715 -32.719 -1.813 1 69.62 89 ARG A O 1
ATOM 687 N N . LYS A 1 90 ? 5.285 -32.906 -3.539 1 66.19 90 LYS A N 1
ATOM 688 C CA . LYS A 1 90 ? 5.949 -34.094 -4.078 1 66.19 90 LYS A CA 1
ATOM 689 C C . LYS A 1 90 ? 6.695 -33.781 -5.367 1 66.19 90 LYS A C 1
ATOM 691 O O . LYS A 1 90 ? 6.145 -33.125 -6.266 1 66.19 90 LYS A O 1
ATOM 696 N N . PRO A 1 91 ? 8.125 -33.781 -5.336 1 60 91 PRO A N 1
ATOM 697 C CA . PRO A 1 91 ? 8.953 -33.5 -6.508 1 60 91 PRO A CA 1
ATOM 698 C C . PRO A 1 91 ? 8.477 -34.25 -7.758 1 60 91 PRO A C 1
ATOM 700 O O . PRO A 1 91 ? 9.203 -34.312 -8.758 1 60 91 PRO A O 1
ATOM 703 N N . LEU A 1 92 ? 7.191 -34.562 -7.754 1 60.5 92 LEU A N 1
ATOM 704 C CA . LEU A 1 92 ? 6.91 -35.312 -8.977 1 60.5 92 LEU A CA 1
ATOM 705 C C . LEU A 1 92 ? 7.191 -34.469 -10.211 1 60.5 92 LEU A C 1
ATOM 707 O O . LEU A 1 92 ? 7.871 -33.438 -10.125 1 60.5 92 LEU A O 1
ATOM 711 N N . GLU A 1 93 ? 6.348 -34.5 -11.305 1 64.44 93 GLU A N 1
ATOM 712 C CA . GLU A 1 93 ? 6.57 -33.906 -12.625 1 64.44 93 GLU A CA 1
ATOM 713 C C . GLU A 1 93 ? 6.664 -32.375 -12.539 1 64.44 93 GLU A C 1
ATOM 715 O O . GLU A 1 93 ? 5.906 -31.75 -11.797 1 64.44 93 GLU A O 1
ATOM 720 N N . PRO A 1 94 ? 7.746 -31.891 -13.055 1 69.94 94 PRO A N 1
ATOM 721 C CA . PRO A 1 94 ? 7.941 -30.453 -13.102 1 69.94 94 PRO A CA 1
ATOM 722 C C . PRO A 1 94 ? 6.73 -29.703 -13.664 1 69.94 94 PRO A C 1
ATOM 724 O O . PRO A 1 94 ? 6.078 -30.203 -14.594 1 69.94 94 PRO A O 1
ATOM 727 N N . ILE A 1 95 ? 6.133 -28.953 -12.859 1 77.25 95 ILE A N 1
ATOM 728 C CA . ILE A 1 95 ? 5.059 -28.094 -13.344 1 77.25 95 ILE A CA 1
ATOM 729 C C . ILE A 1 95 ? 5.641 -26.75 -13.812 1 77.25 95 ILE A C 1
ATOM 731 O O . ILE A 1 95 ? 6.531 -26.203 -13.172 1 77.25 95 ILE A O 1
ATOM 735 N N . THR A 1 96 ? 5.344 -26.469 -15.07 1 85.5 96 THR A N 1
ATOM 736 C CA . THR A 1 96 ? 5.797 -25.203 -15.617 1 85.5 96 THR A CA 1
ATOM 737 C C . THR A 1 96 ? 4.656 -24.188 -15.641 1 85.5 96 THR A C 1
ATOM 739 O O . THR A 1 96 ? 3.609 -24.438 -16.234 1 85.5 96 THR A O 1
ATOM 742 N N . ILE A 1 97 ? 4.762 -23.203 -14.875 1 90.69 97 ILE A N 1
ATOM 743 C CA . ILE A 1 97 ? 3.82 -22.094 -14.867 1 90.69 97 ILE A CA 1
ATOM 744 C C . ILE A 1 97 ? 4.496 -20.844 -15.43 1 90.69 97 ILE A C 1
ATOM 746 O O . ILE A 1 97 ? 5.613 -20.5 -15.031 1 90.69 97 ILE A O 1
ATOM 750 N N . GLN A 1 98 ? 3.824 -20.266 -16.422 1 93.88 98 GLN A N 1
ATOM 751 C CA . GLN A 1 98 ? 4.348 -19.031 -17.016 1 93.88 98 GLN A CA 1
ATOM 752 C C . GLN A 1 98 ? 3.365 -17.875 -16.844 1 93.88 98 GLN A C 1
ATOM 754 O O . GLN A 1 98 ? 2.197 -17.984 -17.219 1 93.88 98 GLN A O 1
ATOM 759 N N . ILE A 1 99 ? 3.873 -16.844 -16.234 1 95.94 99 ILE A N 1
ATOM 760 C CA . ILE A 1 99 ? 3.07 -15.648 -16 1 95.94 99 ILE A CA 1
ATOM 761 C C . ILE A 1 99 ? 3.754 -14.438 -16.641 1 95.94 99 ILE A C 1
ATOM 763 O O . ILE A 1 99 ? 4.973 -14.289 -16.547 1 95.94 99 ILE A O 1
ATOM 767 N N . LYS A 1 100 ? 2.971 -13.633 -17.312 1 94.38 100 LYS A N 1
ATOM 768 C CA . LYS A 1 100 ? 3.516 -12.422 -17.922 1 94.38 100 LYS A CA 1
ATOM 769 C C . LYS A 1 100 ? 3.059 -11.172 -17.172 1 94.38 100 LYS A C 1
ATOM 771 O O . LYS A 1 100 ? 1.914 -11.102 -16.719 1 94.38 100 LYS A O 1
ATOM 776 N N . LEU A 1 101 ? 3.941 -10.242 -17 1 92.25 101 LEU A N 1
ATOM 777 C CA . LEU A 1 101 ? 3.664 -8.906 -16.484 1 92.25 101 LEU A CA 1
ATOM 778 C C . LEU A 1 101 ? 4.207 -7.84 -17.438 1 92.25 101 LEU A C 1
ATOM 780 O O . LEU A 1 101 ? 5.402 -7.824 -17.734 1 92.25 101 LEU A O 1
ATOM 784 N N . GLN A 1 102 ? 3.314 -6.973 -17.875 1 86.94 102 GLN A N 1
ATOM 785 C CA . GLN A 1 102 ? 3.684 -5.957 -18.844 1 86.94 102 GLN A CA 1
ATOM 786 C C . GLN A 1 102 ? 4.379 -6.582 -20.062 1 86.94 102 GLN A C 1
ATOM 788 O O . GLN A 1 102 ? 5.422 -6.094 -20.5 1 86.94 102 GLN A O 1
ATOM 793 N N . GLY A 1 103 ? 3.967 -7.754 -20.438 1 88.25 103 GLY A N 1
ATOM 794 C CA . GLY A 1 103 ? 4.422 -8.422 -21.656 1 88.25 103 GLY A CA 1
ATOM 795 C C . GLY A 1 103 ? 5.672 -9.25 -21.453 1 88.25 103 GLY A C 1
ATOM 796 O O . GLY A 1 103 ? 6.121 -9.945 -22.359 1 88.25 103 GLY A O 1
ATOM 797 N N . SER A 1 104 ? 6.195 -9.188 -20.281 1 91.25 104 SER A N 1
ATOM 798 C CA . SER A 1 104 ? 7.418 -9.938 -20 1 91.25 104 SER A CA 1
ATOM 799 C C . SER A 1 104 ? 7.152 -11.07 -19.016 1 91.25 104 SER A C 1
ATOM 801 O O . SER A 1 104 ? 6.359 -10.922 -18.078 1 91.25 104 SER A O 1
ATOM 803 N N . ASP A 1 105 ? 7.836 -12.164 -19.234 1 93.88 105 ASP A N 1
ATOM 804 C CA . ASP A 1 105 ? 7.684 -13.305 -18.344 1 93.88 105 ASP A CA 1
ATOM 805 C C . ASP A 1 105 ? 8.227 -12.992 -16.953 1 93.88 105 ASP A C 1
ATOM 807 O O . ASP A 1 105 ? 9.289 -12.375 -16.812 1 93.88 105 ASP A O 1
ATOM 811 N N . ILE A 1 106 ? 7.535 -13.414 -15.977 1 93.81 106 ILE A N 1
ATOM 812 C CA . ILE A 1 106 ? 8.023 -13.352 -14.609 1 93.81 106 ILE A CA 1
ATOM 813 C C . ILE A 1 106 ? 8.953 -14.531 -14.336 1 93.81 106 ILE A C 1
ATOM 815 O O . ILE A 1 106 ? 8.57 -15.688 -14.523 1 93.81 106 ILE A O 1
ATOM 819 N N . PRO A 1 107 ? 10.141 -14.25 -13.977 1 93.19 107 PRO A N 1
ATOM 820 C CA . PRO A 1 107 ? 11.07 -15.359 -13.727 1 93.19 107 PRO A CA 1
ATOM 821 C C . PRO A 1 107 ? 10.656 -16.219 -12.539 1 93.19 107 PRO A C 1
ATOM 823 O O . PRO A 1 107 ? 10.211 -15.688 -11.516 1 93.19 107 PRO A O 1
ATOM 826 N N . VAL A 1 108 ? 10.75 -17.562 -12.703 1 92.31 108 VAL A N 1
ATOM 827 C CA . VAL A 1 108 ? 10.531 -18.5 -11.602 1 92.31 108 VAL A CA 1
ATOM 828 C C . VAL A 1 108 ? 11.82 -18.641 -10.781 1 92.31 108 VAL A C 1
ATOM 830 O O . VAL A 1 108 ? 12.883 -18.953 -11.336 1 92.31 108 VAL A O 1
ATOM 833 N N . VAL A 1 109 ? 11.711 -18.359 -9.539 1 91.38 109 VAL A N 1
ATOM 834 C CA . VAL A 1 109 ? 12.891 -18.375 -8.672 1 91.38 109 VAL A CA 1
ATOM 835 C C . VAL A 1 109 ? 12.688 -19.391 -7.547 1 91.38 109 VAL A C 1
ATOM 837 O O . VAL A 1 109 ? 11.555 -19.734 -7.203 1 91.38 109 VAL A O 1
ATOM 840 N N . PRO A 1 110 ? 13.836 -19.906 -7.016 1 89.25 110 PRO A N 1
ATOM 841 C CA . PRO A 1 110 ? 13.719 -20.922 -5.957 1 89.25 110 PRO A CA 1
ATOM 842 C C . PRO A 1 110 ? 13.289 -20.312 -4.621 1 89.25 110 PRO A C 1
ATOM 844 O O . PRO A 1 110 ? 12.75 -21.031 -3.768 1 89.25 110 PRO A O 1
ATOM 847 N N . THR A 1 111 ? 13.641 -18.953 -4.363 1 87.56 111 THR A N 1
ATOM 848 C CA . THR A 1 111 ? 13.273 -18.297 -3.123 1 87.56 111 THR A CA 1
ATOM 849 C C . THR A 1 111 ? 12.844 -16.844 -3.391 1 87.56 111 THR A C 1
ATOM 851 O O . THR A 1 111 ? 13.328 -16.219 -4.332 1 87.56 111 THR A O 1
ATOM 854 N N . ILE A 1 112 ? 11.859 -16.453 -2.666 1 82.31 112 ILE A N 1
ATOM 855 C CA . ILE A 1 112 ? 11.445 -15.055 -2.742 1 82.31 112 ILE A CA 1
ATOM 856 C C . ILE A 1 112 ? 11.508 -14.414 -1.354 1 82.31 112 ILE A C 1
ATOM 858 O O . ILE A 1 112 ? 11.312 -15.102 -0.344 1 82.31 112 ILE A O 1
ATOM 862 N N . ARG A 1 113 ? 11.969 -13.18 -1.407 1 75.44 113 ARG A N 1
ATOM 863 C CA . ARG A 1 113 ? 12 -12.414 -0.167 1 75.44 113 ARG A CA 1
ATOM 864 C C . ARG A 1 113 ? 10.711 -11.633 0.025 1 75.44 113 ARG A C 1
ATOM 866 O O . ARG A 1 113 ? 10.383 -10.75 -0.774 1 75.44 113 ARG A O 1
ATOM 873 N N . ILE A 1 114 ? 9.969 -12.125 0.975 1 69.81 114 ILE A N 1
ATOM 874 C CA . ILE A 1 114 ? 8.727 -11.438 1.296 1 69.81 114 ILE A CA 1
ATOM 875 C C . ILE A 1 114 ? 8.859 -10.734 2.646 1 69.81 114 ILE A C 1
ATOM 877 O O . ILE A 1 114 ? 9.125 -11.375 3.664 1 69.81 114 ILE A O 1
ATOM 881 N N . LEU A 1 115 ? 8.719 -9.398 2.682 1 63.25 115 LEU A N 1
ATOM 882 C CA . LEU A 1 115 ? 8.789 -8.586 3.891 1 63.25 115 LEU A CA 1
ATOM 883 C C . LEU A 1 115 ? 10.078 -8.867 4.656 1 63.25 115 LEU A C 1
ATOM 885 O O . LEU A 1 115 ? 10.07 -8.977 5.883 1 63.25 115 LEU A O 1
ATOM 889 N N . GLY A 1 116 ? 11.133 -9.062 3.895 1 62.41 116 GLY A N 1
ATOM 890 C CA . GLY A 1 116 ? 12.438 -9.266 4.508 1 62.41 116 GLY A CA 1
ATOM 891 C C . GLY A 1 116 ? 12.711 -10.719 4.852 1 62.41 116 GLY A C 1
ATOM 892 O O . GLY A 1 116 ? 13.789 -11.055 5.355 1 62.41 116 GLY A O 1
ATOM 893 N N . LEU A 1 117 ? 11.703 -11.602 4.684 1 64.56 117 LEU A N 1
ATOM 894 C CA . LEU A 1 117 ? 11.867 -13.023 4.969 1 64.56 117 LEU A CA 1
ATOM 895 C C . LEU A 1 117 ? 11.906 -13.836 3.678 1 64.56 117 LEU A C 1
ATOM 897 O O . LEU A 1 117 ? 11.172 -13.547 2.732 1 64.56 117 LEU A O 1
ATOM 901 N N . TYR A 1 118 ? 12.883 -14.719 3.689 1 64.31 118 TYR A N 1
ATOM 902 C CA . TYR A 1 118 ? 12.977 -15.586 2.523 1 64.31 118 TYR A CA 1
ATOM 903 C C . TYR A 1 118 ? 12.109 -16.828 2.693 1 64.31 118 TYR A C 1
ATOM 905 O O . TYR A 1 118 ? 12.055 -17.406 3.777 1 64.31 118 TYR A O 1
ATOM 913 N N . ILE A 1 119 ? 11.25 -17.141 1.705 1 65.25 119 ILE A N 1
ATOM 914 C CA . ILE A 1 119 ? 10.453 -18.375 1.697 1 65.25 119 ILE A CA 1
ATOM 915 C C . ILE A 1 119 ? 10.789 -19.203 0.459 1 65.25 119 ILE A C 1
ATOM 917 O O . ILE A 1 119 ? 11.078 -18.641 -0.606 1 65.25 119 ILE A O 1
ATOM 921 N N . MET B 1 1 ? -11.031 18.688 -35.062 1 24.48 1 MET B N 1
ATOM 922 C CA . MET B 1 1 ? -10.961 17.5 -34.219 1 24.48 1 MET B CA 1
ATOM 923 C C . MET B 1 1 ? -10.234 17.812 -32.906 1 24.48 1 MET B C 1
ATOM 925 O O . MET B 1 1 ? -9.086 18.25 -32.938 1 24.48 1 MET B O 1
ATOM 929 N N . ALA B 1 2 ? -10.836 18.297 -31.891 1 29.05 2 ALA B N 1
ATOM 930 C CA . ALA B 1 2 ? -10.336 18.906 -30.656 1 29.05 2 ALA B CA 1
ATOM 931 C C . ALA B 1 2 ? -9.477 17.906 -29.875 1 29.05 2 ALA B C 1
ATOM 933 O O . ALA B 1 2 ? -9.867 16.75 -29.688 1 29.05 2 ALA B O 1
ATOM 934 N N . ASN B 1 3 ? -8.156 17.891 -30.016 1 27.77 3 ASN B N 1
ATOM 935 C CA . ASN B 1 3 ? -7.16 17.125 -29.281 1 27.77 3 ASN B CA 1
ATOM 936 C C . ASN B 1 3 ? -7.406 17.188 -27.781 1 27.77 3 ASN B C 1
ATOM 938 O O . ASN B 1 3 ? -7.34 18.266 -27.172 1 27.77 3 ASN B O 1
ATOM 942 N N . LYS B 1 4 ? -8.406 16.547 -27.359 1 31.06 4 LYS B N 1
ATOM 943 C CA . LYS B 1 4 ? -8.703 16.531 -25.938 1 31.06 4 LYS B CA 1
ATOM 944 C C . LYS B 1 4 ? -7.445 16.281 -25.109 1 31.06 4 LYS B C 1
ATOM 946 O O . LYS B 1 4 ? -6.938 15.156 -25.062 1 31.06 4 LYS B O 1
ATOM 951 N N . GLU B 1 5 ? -6.449 17.234 -25.094 1 29.17 5 GLU B N 1
ATOM 952 C CA . GLU B 1 5 ? -5.355 17.328 -24.125 1 29.17 5 GLU B CA 1
ATOM 953 C C . GLU B 1 5 ? -5.805 16.859 -22.75 1 29.17 5 GLU B C 1
ATOM 955 O O . GLU B 1 5 ? -6.836 17.297 -22.234 1 29.17 5 GLU B O 1
ATOM 960 N N . THR B 1 6 ? -5.727 15.617 -22.469 1 37.38 6 THR B N 1
ATOM 961 C CA . THR B 1 6 ? -6.047 15.266 -21.094 1 37.38 6 THR B CA 1
ATOM 962 C C . THR B 1 6 ? -5.629 16.375 -20.141 1 37.38 6 THR B C 1
ATOM 964 O O . THR B 1 6 ? -4.516 16.891 -20.234 1 37.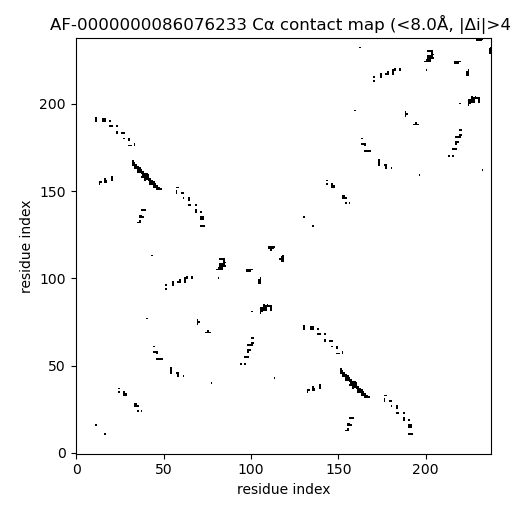38 6 THR B O 1
ATOM 967 N N . PRO B 1 7 ? -6.41 17.281 -19.75 1 37.62 7 PRO B N 1
ATOM 968 C CA . PRO B 1 7 ? -5.906 18.391 -18.938 1 37.62 7 PRO B CA 1
ATOM 969 C C . PRO B 1 7 ? -4.707 18 -18.078 1 37.62 7 PRO B C 1
ATOM 971 O O . PRO B 1 7 ? -4.633 16.875 -17.594 1 37.62 7 PRO B O 1
ATOM 974 N N . GLN B 1 8 ? -3.477 18.344 -18.281 1 40.44 8 GLN B N 1
ATOM 975 C CA . GL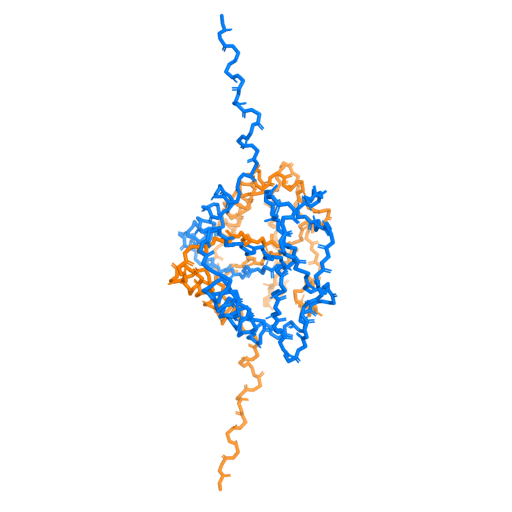N B 1 8 ? -2.152 18.25 -17.672 1 40.44 8 GLN B CA 1
ATOM 976 C C . GLN B 1 8 ? -2.254 18.047 -16.156 1 40.44 8 GLN B C 1
ATOM 978 O O . GLN B 1 8 ? -1.353 17.484 -15.547 1 40.44 8 GLN B O 1
ATOM 983 N N . GLY B 1 9 ? -3.08 18.734 -15.453 1 41 9 GLY B N 1
ATOM 984 C CA . GLY B 1 9 ? -3.305 18.734 -14.023 1 41 9 GLY B CA 1
ATOM 985 C C . GLY B 1 9 ? -3.777 17.391 -13.5 1 41 9 GLY B C 1
ATOM 986 O O . GLY B 1 9 ? -3.959 17.203 -12.289 1 41 9 GLY B O 1
ATOM 987 N N . ASP B 1 10 ? -4.5 16.578 -14.203 1 42.16 10 ASP B N 1
ATOM 988 C CA . ASP B 1 10 ? -5.121 15.297 -13.859 1 42.16 10 ASP B CA 1
ATOM 989 C C . ASP B 1 10 ? -4.066 14.227 -13.586 1 42.16 10 ASP B C 1
ATOM 991 O O . ASP B 1 10 ? -4.355 13.031 -13.648 1 42.16 10 ASP B O 1
ATOM 995 N N . GLU B 1 11 ? -2.805 14.469 -13.844 1 46.66 11 GLU B N 1
ATOM 996 C CA . GLU B 1 11 ? -1.728 13.555 -13.461 1 46.66 11 GLU B CA 1
ATOM 997 C C . GLU B 1 11 ? -2.104 12.742 -12.227 1 46.66 11 GLU B C 1
ATOM 999 O O . GLU B 1 11 ? -3.041 13.094 -11.508 1 46.66 11 GLU B O 1
ATOM 1004 N N . LEU B 1 12 ? -1.296 11.648 -11.945 1 55.28 12 LEU B N 1
ATOM 1005 C CA . LEU B 1 12 ? -1.604 10.531 -11.055 1 55.28 12 LEU B CA 1
ATOM 1006 C C . LEU B 1 12 ? -2.049 11.047 -9.688 1 55.28 12 LEU B C 1
ATOM 1008 O O . LEU B 1 12 ? -1.216 11.43 -8.859 1 55.28 12 LEU B O 1
ATOM 1012 N N . SER B 1 13 ? -3.279 11.75 -9.656 1 69.19 13 SER B N 1
ATOM 1013 C CA . SER B 1 13 ? -3.908 12.367 -8.492 1 69.19 13 SER B CA 1
ATOM 1014 C C . SER B 1 13 ? -4.055 11.375 -7.344 1 69.19 13 SER B C 1
ATOM 1016 O O . SER B 1 13 ? -4.156 10.164 -7.57 1 69.19 13 SER B O 1
ATOM 1018 N N . PRO B 1 14 ? -3.621 11.828 -6.18 1 75.56 14 PRO B N 1
ATOM 1019 C CA . PRO B 1 14 ? -3.85 11.023 -4.977 1 75.56 14 PRO B CA 1
ATOM 1020 C C . PRO B 1 14 ? -5.203 10.32 -4.98 1 75.56 14 PRO B C 1
ATOM 1022 O O . PRO B 1 14 ? -5.316 9.188 -4.516 1 75.56 14 PRO B O 1
ATOM 1025 N N . THR B 1 15 ? -6.113 10.953 -5.676 1 76.31 15 THR B N 1
ATOM 1026 C CA . THR B 1 15 ? -7.449 10.367 -5.707 1 76.31 15 THR B CA 1
ATOM 1027 C C . THR B 1 15 ? -7.465 9.109 -6.566 1 76.31 15 THR B C 1
ATOM 1029 O O . THR B 1 15 ? -7.988 8.07 -6.148 1 76.31 15 THR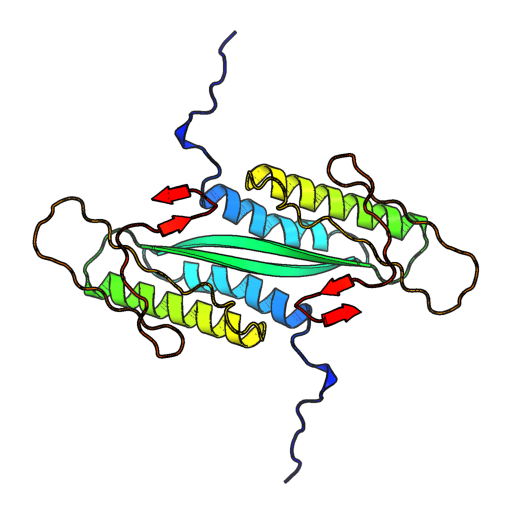 B O 1
ATOM 1032 N N . LEU B 1 16 ? -6.918 9.242 -7.75 1 77 16 LEU B N 1
ATOM 1033 C CA . LEU B 1 16 ? -6.887 8.094 -8.648 1 77 16 LEU B CA 1
ATOM 1034 C C . LEU B 1 16 ? -6.09 6.949 -8.039 1 77 16 LEU B C 1
ATOM 1036 O O . LEU B 1 16 ? -6.484 5.785 -8.148 1 77 16 LEU B O 1
ATOM 1040 N N . PHE B 1 17 ? -5.074 7.289 -7.352 1 78.25 17 PHE B N 1
ATOM 1041 C CA . PHE B 1 17 ? -4.258 6.277 -6.691 1 78.25 17 PHE B CA 1
ATOM 1042 C C . PHE B 1 17 ? -5.055 5.562 -5.609 1 78.25 17 PHE B C 1
ATOM 1044 O O . PHE B 1 17 ? -5.004 4.332 -5.504 1 78.25 17 PHE B O 1
ATOM 1051 N N . ASN B 1 18 ? -5.742 6.285 -4.906 1 81.06 18 ASN B N 1
ATOM 1052 C CA . ASN B 1 18 ? -6.539 5.695 -3.832 1 81.06 18 ASN B CA 1
ATOM 1053 C C . ASN B 1 18 ? -7.609 4.758 -4.379 1 81.06 18 ASN B C 1
ATOM 1055 O O . ASN B 1 18 ? -7.863 3.697 -3.805 1 81.06 18 ASN B O 1
ATOM 1059 N N . ILE B 1 19 ? -8.211 5.188 -5.449 1 82.5 19 ILE B N 1
ATOM 1060 C CA . ILE B 1 19 ? -9.234 4.348 -6.062 1 82.5 19 ILE B CA 1
ATOM 1061 C C . ILE B 1 19 ? -8.609 3.043 -6.551 1 82.5 19 ILE B C 1
ATOM 1063 O O . ILE B 1 19 ? -9.148 1.959 -6.309 1 82.5 19 ILE B O 1
ATOM 1067 N N . ALA B 1 20 ? -7.48 3.199 -7.27 1 82.94 20 ALA B N 1
ATOM 1068 C CA . ALA B 1 20 ? -6.781 2.014 -7.758 1 82.94 20 ALA B CA 1
ATOM 1069 C C . ALA B 1 20 ? -6.375 1.101 -6.605 1 82.94 20 ALA B C 1
ATOM 1071 O O . ALA B 1 20 ? -6.5 -0.122 -6.695 1 82.94 20 ALA B O 1
ATOM 1072 N N . MET B 1 21 ? -5.867 1.646 -5.562 1 83.81 21 MET B N 1
ATOM 1073 C CA . MET B 1 21 ? -5.41 0.903 -4.391 1 83.81 21 MET B CA 1
ATOM 1074 C C . MET B 1 21 ? -6.562 0.14 -3.75 1 83.81 21 MET B C 1
ATOM 1076 O O . MET B 1 21 ? -6.371 -0.952 -3.213 1 83.81 21 MET B O 1
ATOM 1080 N N . MET B 1 22 ? -7.711 0.706 -3.816 1 83.5 22 MET B N 1
ATOM 1081 C CA . MET B 1 22 ? -8.891 0.058 -3.248 1 83.5 22 MET B CA 1
ATOM 1082 C C . MET B 1 22 ? -9.414 -1.029 -4.18 1 83.5 22 MET B C 1
ATOM 1084 O O . MET B 1 22 ? -9.914 -2.059 -3.721 1 83.5 22 MET B O 1
ATOM 1088 N N . LYS B 1 23 ? -9.289 -0.858 -5.41 1 86.94 23 LYS B N 1
ATOM 1089 C CA . LYS B 1 23 ? -9.844 -1.769 -6.406 1 86.94 23 LYS B CA 1
ATOM 1090 C C . LYS B 1 23 ? -8.992 -3.025 -6.543 1 86.94 23 LYS B C 1
ATOM 1092 O O . LYS B 1 23 ? -9.508 -4.109 -6.816 1 86.94 23 LYS B O 1
ATOM 1097 N N . LEU B 1 24 ? -7.734 -2.883 -6.371 1 90.44 24 LEU B N 1
ATOM 1098 C CA . LEU B 1 24 ? -6.816 -3.992 -6.617 1 90.44 24 LEU B CA 1
ATOM 1099 C C . LEU B 1 24 ? -7.148 -5.18 -5.719 1 90.44 24 LEU B C 1
ATOM 1101 O O . LEU B 1 24 ? -7.402 -6.281 -6.207 1 90.44 24 LEU B O 1
ATOM 1105 N N . PRO B 1 25 ? -7.172 -4.988 -4.398 1 89 25 PRO B N 1
ATOM 1106 C CA . PRO B 1 25 ? -7.547 -6.121 -3.549 1 89 25 PRO B CA 1
ATOM 1107 C C . PRO B 1 25 ? -8.914 -6.699 -3.9 1 89 25 PRO B C 1
ATOM 1109 O O . PRO B 1 25 ? -9.117 -7.914 -3.824 1 89 25 PRO B O 1
ATOM 1112 N N . GLU B 1 26 ? -9.859 -5.836 -4.242 1 89.44 26 GLU B N 1
ATOM 1113 C CA . GLU B 1 26 ? -11.195 -6.289 -4.617 1 89.44 26 GLU B CA 1
ATOM 1114 C C . GLU B 1 26 ? -11.148 -7.211 -5.832 1 89.44 26 GLU B C 1
ATOM 1116 O O . GLU B 1 26 ? -11.805 -8.25 -5.855 1 89.44 26 GLU B O 1
ATOM 1121 N N . GLN B 1 27 ? -10.414 -6.836 -6.801 1 92.75 27 GLN B N 1
ATOM 1122 C CA . GLN B 1 27 ? -10.273 -7.645 -8.008 1 92.75 27 GLN B CA 1
ATOM 1123 C C . GLN B 1 27 ? -9.586 -8.977 -7.699 1 92.75 27 GLN B C 1
ATOM 1125 O O . GLN B 1 27 ? -10.016 -10.023 -8.18 1 92.75 27 GLN B O 1
ATOM 1130 N N . LEU B 1 28 ? -8.562 -8.953 -6.93 1 93.81 28 LEU B N 1
ATOM 1131 C CA . LEU B 1 28 ? -7.812 -10.156 -6.598 1 93.81 28 LEU B CA 1
ATOM 1132 C C . LEU B 1 28 ? -8.68 -11.141 -5.816 1 93.81 28 LEU B C 1
ATOM 1134 O O . LEU B 1 28 ? -8.562 -12.352 -5.996 1 93.81 28 LEU B O 1
ATOM 1138 N N . ASN B 1 29 ? -9.586 -10.602 -5.027 1 91.25 29 ASN B N 1
ATOM 1139 C CA . ASN B 1 29 ? -10.453 -11.43 -4.203 1 91.25 29 ASN B CA 1
ATOM 1140 C C . ASN B 1 29 ? -11.477 -12.18 -5.047 1 91.25 29 ASN B C 1
ATOM 1142 O O . ASN B 1 29 ? -12.094 -13.141 -4.574 1 91.25 29 ASN B O 1
ATOM 1146 N N . THR B 1 30 ? -11.68 -11.773 -6.25 1 93.62 30 THR B N 1
ATOM 1147 C CA . THR B 1 30 ? -12.641 -12.445 -7.113 1 93.62 30 THR B CA 1
ATOM 1148 C C . THR B 1 30 ? -12.016 -13.672 -7.77 1 93.62 30 THR B C 1
ATOM 1150 O O . THR B 1 30 ? -12.719 -14.508 -8.352 1 93.62 30 THR B O 1
ATOM 1153 N N . LEU B 1 31 ? -10.664 -13.805 -7.723 1 93.12 31 LEU B N 1
ATOM 1154 C CA . LEU B 1 31 ? -9.961 -14.906 -8.375 1 93.12 31 LEU B CA 1
ATOM 1155 C C . LEU B 1 31 ? -9.969 -16.156 -7.488 1 93.12 31 LEU B C 1
ATOM 1157 O O . LEU B 1 31 ? -9.57 -16.094 -6.324 1 93.12 31 LEU B O 1
ATOM 1161 N N . PRO B 1 32 ? -10.383 -17.234 -8.008 1 87.62 32 PRO B N 1
ATOM 1162 C CA . PRO B 1 32 ? -10.516 -18.438 -7.195 1 87.62 32 PRO B CA 1
ATOM 1163 C C . PRO B 1 32 ? -9.188 -18.875 -6.57 1 87.62 32 PRO B C 1
ATOM 1165 O O . PRO B 1 32 ? -8.18 -18.969 -7.27 1 87.62 32 PRO B O 1
ATOM 1168 N N . GLY B 1 33 ? -9.281 -19.141 -5.262 1 88.25 33 GLY B N 1
ATOM 1169 C CA . GLY B 1 33 ? -8.148 -19.734 -4.559 1 88.25 33 GLY B CA 1
ATOM 1170 C C . GLY B 1 33 ? -6.98 -18.766 -4.406 1 88.25 33 GLY B C 1
ATOM 1171 O O . GLY B 1 33 ? -5.879 -19.172 -4.027 1 88.25 33 GLY B O 1
ATOM 1172 N N . THR B 1 34 ? -7.227 -17.531 -4.719 1 91.75 34 THR B N 1
ATOM 1173 C CA . THR B 1 34 ? -6.145 -16.562 -4.723 1 91.75 34 THR B CA 1
ATOM 1174 C C . THR B 1 34 ? -6.133 -15.766 -3.418 1 91.75 34 THR B C 1
ATOM 1176 O O . THR B 1 34 ? -7.184 -15.344 -2.932 1 91.75 34 THR B O 1
ATOM 1179 N N . LYS B 1 35 ? -4.988 -15.625 -2.865 1 90.88 35 LYS B N 1
ATOM 1180 C CA . LYS B 1 35 ? -4.738 -14.766 -1.709 1 90.88 35 LYS B CA 1
ATOM 1181 C C . LYS B 1 35 ? -3.637 -13.758 -2.004 1 90.88 35 LYS B C 1
ATOM 1183 O O . LYS B 1 35 ? -2.889 -13.906 -2.973 1 90.88 35 LYS B O 1
ATOM 1188 N N . HIS B 1 36 ? -3.643 -12.781 -1.275 1 91.19 36 HIS B N 1
ATOM 1189 C CA . HIS B 1 36 ? -2.648 -11.742 -1.516 1 91.19 36 HIS B CA 1
ATOM 1190 C C . HIS B 1 36 ? -2.301 -11.008 -0.227 1 91.19 36 HIS B C 1
ATOM 1192 O O . HIS B 1 36 ? -3.021 -11.117 0.768 1 91.19 36 HIS B O 1
ATOM 1198 N N . ALA B 1 37 ? -1.208 -10.352 -0.242 1 86.69 37 ALA B N 1
ATOM 1199 C CA . ALA B 1 37 ? -0.778 -9.383 0.764 1 86.69 37 ALA B CA 1
ATOM 1200 C C . ALA B 1 37 ? -0.198 -8.133 0.109 1 86.69 37 ALA B C 1
ATOM 1202 O O . ALA B 1 37 ? 0.746 -8.219 -0.679 1 86.69 37 ALA B O 1
ATOM 1203 N N . LEU B 1 38 ? -0.897 -7.066 0.339 1 84.81 38 LEU B N 1
ATOM 1204 C CA . LEU B 1 38 ? -0.426 -5.773 -0.151 1 84.81 38 LEU B CA 1
ATOM 1205 C C . LEU B 1 38 ? 0.34 -5.027 0.936 1 84.81 38 LEU B C 1
ATOM 1207 O O . LEU B 1 38 ? -0.122 -4.934 2.074 1 84.81 38 LEU B O 1
ATOM 1211 N N . TYR B 1 39 ? 1.466 -4.508 0.54 1 80.19 39 TYR B N 1
ATOM 1212 C CA . TYR B 1 39 ? 2.301 -3.77 1.481 1 80.19 39 TYR B CA 1
ATOM 1213 C C . TYR B 1 39 ? 2.475 -2.324 1.036 1 80.19 39 TYR B C 1
ATOM 1215 O O . TYR B 1 39 ? 2.742 -2.057 -0.138 1 80.19 39 TYR B O 1
ATOM 1223 N N . ALA B 1 40 ? 2.113 -1.439 1.897 1 80.5 40 ALA B N 1
ATOM 1224 C CA . ALA B 1 40 ? 2.34 -0.024 1.614 1 80.5 40 ALA B CA 1
ATOM 1225 C C . ALA B 1 40 ? 3.586 0.487 2.33 1 80.5 40 ALA B C 1
ATOM 1227 O O . ALA B 1 40 ? 3.789 0.205 3.514 1 80.5 40 ALA B O 1
ATOM 1228 N N . ASP B 1 41 ? 4.402 1.183 1.586 1 73.69 41 ASP B N 1
ATOM 1229 C CA . ASP B 1 41 ? 5.637 1.683 2.184 1 73.69 41 ASP B CA 1
ATOM 1230 C C . ASP B 1 41 ? 5.594 3.201 2.344 1 73.69 41 ASP B C 1
ATOM 1232 O O . ASP B 1 41 ? 6.438 3.783 3.027 1 73.69 41 ASP B O 1
ATOM 1236 N N . ASP B 1 42 ? 4.684 3.789 1.652 1 80.38 42 ASP B N 1
ATOM 1237 C CA . ASP B 1 42 ? 4.586 5.242 1.704 1 80.38 42 ASP B CA 1
ATOM 1238 C C . ASP B 1 42 ? 3.135 5.688 1.87 1 80.38 42 ASP B C 1
ATOM 1240 O O . ASP B 1 42 ? 2.221 5.062 1.33 1 80.38 42 ASP B O 1
ATOM 1244 N N . ILE B 1 43 ? 3.018 6.695 2.678 1 87.38 43 ILE B N 1
ATOM 1245 C CA . ILE B 1 43 ? 1.705 7.316 2.811 1 87.38 43 ILE B CA 1
ATOM 1246 C C . ILE B 1 43 ? 1.86 8.828 2.938 1 87.38 43 ILE B C 1
ATOM 1248 O O . ILE B 1 43 ? 2.781 9.312 3.602 1 87.38 43 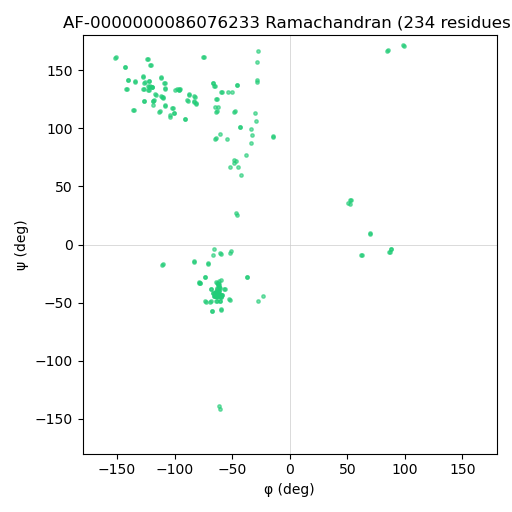ILE B O 1
ATOM 1252 N N . THR B 1 44 ? 1.067 9.531 2.201 1 89.5 44 THR B N 1
ATOM 1253 C CA . THR B 1 44 ? 0.979 10.984 2.334 1 89.5 44 THR B CA 1
ATOM 1254 C C . THR B 1 44 ? -0.375 11.391 2.908 1 89.5 44 THR B C 1
ATOM 1256 O O . THR B 1 44 ? -1.419 10.953 2.422 1 89.5 44 THR B O 1
ATOM 1259 N N . ILE B 1 45 ? -0.348 12.172 3.969 1 93 45 ILE B N 1
ATOM 1260 C CA . ILE B 1 45 ? -1.558 12.688 4.602 1 93 45 ILE B CA 1
ATOM 1261 C C . ILE B 1 45 ? -1.522 14.219 4.621 1 93 45 ILE B C 1
ATOM 1263 O O . ILE B 1 45 ? -0.49 14.812 4.926 1 93 45 ILE B O 1
ATOM 1267 N N . TRP B 1 46 ? -2.639 14.805 4.227 1 92.56 46 TRP B N 1
ATOM 1268 C CA . TRP B 1 46 ? -2.641 16.266 4.281 1 92.56 46 TRP B CA 1
ATOM 1269 C C . TRP B 1 46 ? -4.012 16.781 4.699 1 92.56 46 TRP B C 1
ATOM 1271 O O . TRP B 1 46 ? -5.016 16.078 4.578 1 92.56 46 TRP B O 1
ATOM 1281 N N . ILE B 1 47 ? -4.012 17.875 5.273 1 91.56 47 ILE B N 1
ATOM 1282 C CA . ILE B 1 47 ? -5.207 18.578 5.738 1 91.56 47 ILE B CA 1
ATOM 1283 C C . ILE B 1 47 ? -5.223 20 5.188 1 91.56 47 ILE B C 1
ATOM 1285 O O . ILE B 1 47 ? -4.184 20.656 5.148 1 91.56 47 ILE B O 1
ATOM 1289 N N . THR B 1 48 ? -6.402 20.297 4.699 1 85.56 48 THR B N 1
ATOM 1290 C CA . THR B 1 48 ? -6.562 21.656 4.18 1 85.56 48 THR B CA 1
ATOM 1291 C C . THR B 1 48 ? -7.605 22.422 4.984 1 85.56 48 THR B C 1
ATOM 1293 O O . THR B 1 48 ? -8.656 21.891 5.328 1 85.56 48 THR B O 1
ATOM 1296 N N . GLY B 1 49 ? -7.195 23.578 5.375 1 77.62 49 GLY B N 1
ATOM 1297 C CA . GLY B 1 49 ? -8.148 24.453 6.043 1 77.62 49 GLY B CA 1
ATOM 1298 C C . GLY B 1 49 ? -8.273 24.172 7.527 1 77.62 49 GLY B C 1
ATOM 1299 O O . GLY B 1 49 ? -7.766 23.156 8.023 1 77.62 49 GLY B O 1
ATOM 1300 N N . GLY B 1 50 ? -8.906 25.109 8.227 1 80.62 50 GLY B N 1
ATOM 1301 C CA . GLY B 1 50 ? -9.141 24.984 9.656 1 80.62 50 GLY B CA 1
ATOM 1302 C C . GLY B 1 50 ? -8.133 25.75 10.492 1 80.62 50 GLY B C 1
ATOM 1303 O O . GLY B 1 50 ? -7.156 26.297 9.961 1 80.62 50 GLY B O 1
ATOM 1304 N N . SER B 1 51 ? -8.547 25.734 11.789 1 87.69 51 SER B N 1
ATOM 1305 C CA . SER B 1 51 ? -7.641 26.391 12.734 1 87.69 51 SER B CA 1
ATOM 1306 C C . SER B 1 51 ? -6.41 25.531 13.008 1 87.69 51 SER B C 1
ATOM 1308 O O . SER B 1 51 ? -6.414 24.328 12.719 1 87.69 51 SER B O 1
ATOM 1310 N N . LYS B 1 52 ? -5.387 26.078 13.492 1 88.12 52 LYS B N 1
ATOM 1311 C CA . LYS B 1 52 ? -4.148 25.391 13.836 1 88.12 52 LYS B CA 1
ATOM 1312 C C . LYS B 1 52 ? -4.422 24.188 14.742 1 88.12 52 LYS B C 1
ATOM 1314 O O . LYS B 1 52 ? -3.889 23.094 14.523 1 88.12 52 LYS B O 1
ATOM 1319 N N . GLY B 1 53 ? -5.223 24.422 15.758 1 90.88 53 GLY B N 1
ATOM 1320 C CA . GLY B 1 53 ? -5.543 23.375 16.719 1 90.88 53 GLY B CA 1
ATOM 1321 C C . GLY B 1 53 ? -6.238 22.188 16.078 1 90.88 53 GLY B C 1
ATOM 1322 O O . GLY B 1 53 ? -5.891 21.031 16.359 1 90.88 53 GLY B O 1
ATOM 1323 N N . VAL B 1 54 ? -7.176 22.484 15.234 1 90.5 54 VAL B N 1
ATOM 1324 C CA . VAL B 1 54 ? -7.941 21.422 14.578 1 90.5 54 VAL B CA 1
ATOM 1325 C C . VAL B 1 54 ? -7.027 20.625 13.641 1 90.5 54 VAL B C 1
ATOM 1327 O O . VAL B 1 54 ? -7.07 19.406 13.617 1 90.5 54 VAL B O 1
ATOM 1330 N N . MET B 1 55 ? -6.18 21.359 12.93 1 92 55 MET B N 1
ATOM 1331 C CA . MET B 1 55 ? -5.277 20.719 11.984 1 92 55 MET B CA 1
ATOM 1332 C C . MET B 1 55 ? -4.266 19.844 12.711 1 92 55 MET B C 1
ATOM 1334 O O . MET B 1 55 ? -3.996 18.719 12.297 1 92 55 MET B O 1
ATOM 1338 N N . GLN B 1 56 ? -3.732 20.359 13.75 1 94.19 56 GLN B N 1
ATOM 1339 C CA . GLN B 1 56 ? -2.748 19.594 14.516 1 94.19 56 GLN B CA 1
ATOM 1340 C C . GLN B 1 56 ? -3.371 18.344 15.125 1 94.19 56 GLN B C 1
ATOM 1342 O O . GLN B 1 56 ? -2.762 17.281 15.117 1 94.19 56 GLN B O 1
ATOM 1347 N N . ASP B 1 57 ? -4.551 18.5 15.625 1 95.56 57 ASP B N 1
ATOM 1348 C CA . ASP B 1 57 ? -5.246 17.359 16.234 1 95.56 57 ASP B CA 1
ATOM 1349 C C . ASP B 1 57 ? -5.52 16.281 15.195 1 95.56 57 ASP B C 1
ATOM 1351 O O . ASP B 1 57 ? -5.293 15.094 15.453 1 95.56 57 ASP B O 1
ATOM 1355 N N . ALA B 1 58 ? -5.977 16.703 14.078 1 95.31 58 ALA B N 1
ATOM 1356 C CA . ALA B 1 58 ? -6.285 15.742 13.008 1 95.31 58 ALA B CA 1
ATOM 1357 C C . ALA B 1 58 ? -5.023 15.039 12.523 1 95.31 58 ALA B C 1
ATOM 1359 O O . ALA B 1 58 ? -5.023 13.82 12.328 1 95.31 58 ALA B O 1
ATOM 1360 N N . LEU B 1 59 ? -3.979 15.766 12.383 1 96 59 LEU B N 1
ATOM 1361 C CA . LEU B 1 59 ? -2.727 15.188 11.906 1 96 59 LEU B CA 1
ATOM 1362 C C . LEU B 1 59 ? -2.139 14.234 12.938 1 96 59 LEU B C 1
ATOM 1364 O O . LEU B 1 59 ? -1.573 13.195 12.586 1 96 59 LEU B O 1
ATOM 1368 N N . GLN B 1 60 ? -2.271 14.617 14.18 1 96.5 60 GLN B N 1
ATOM 1369 C CA . GLN B 1 60 ? -1.775 13.719 15.219 1 96.5 60 GLN B CA 1
ATOM 1370 C C . GLN B 1 60 ? -2.555 12.406 15.234 1 96.5 60 GLN B C 1
ATOM 1372 O O . GLN B 1 60 ? -1.966 11.336 15.359 1 96.5 60 GLN B O 1
ATOM 1377 N N . LYS B 1 61 ? -3.832 12.523 15.133 1 96.81 61 LYS B N 1
ATOM 1378 C CA . LYS B 1 61 ? -4.652 11.312 15.07 1 96.81 61 LYS B CA 1
ATOM 1379 C C . LYS B 1 61 ? -4.297 10.469 13.852 1 96.81 61 LYS B C 1
ATOM 1381 O O . LYS B 1 61 ? -4.309 9.242 13.922 1 96.81 61 LYS B O 1
ATOM 1386 N N . ALA B 1 62 ? -3.994 11.141 12.742 1 96.25 62 ALA B N 1
ATOM 1387 C CA . 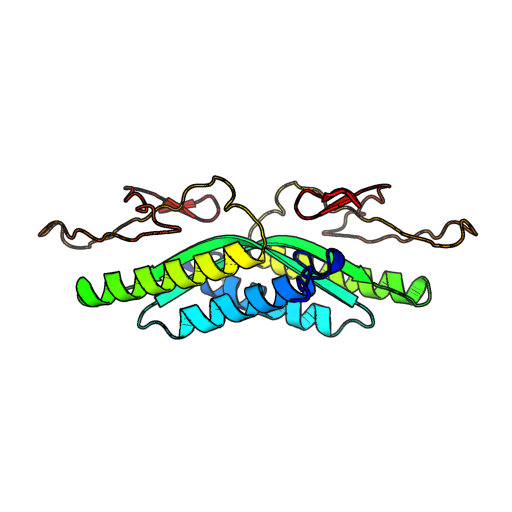ALA B 1 62 ? -3.547 10.43 11.547 1 96.25 62 ALA B CA 1
ATOM 1388 C C . ALA B 1 62 ? -2.234 9.695 11.805 1 96.25 62 ALA B C 1
ATOM 1390 O O . ALA B 1 62 ? -2.084 8.531 11.43 1 96.25 62 ALA B O 1
ATOM 1391 N N . ALA B 1 63 ? -1.318 10.344 12.461 1 94.38 63 ALA B N 1
ATOM 1392 C CA . ALA B 1 63 ? -0.037 9.734 12.805 1 94.38 63 ALA B CA 1
ATOM 1393 C C . ALA B 1 63 ? -0.233 8.516 13.703 1 94.38 63 ALA B C 1
ATOM 1395 O O . ALA B 1 63 ? 0.445 7.5 13.539 1 94.38 63 ALA B O 1
ATOM 1396 N N . ASP B 1 64 ? -1.135 8.664 14.594 1 93.94 64 ASP B N 1
ATOM 1397 C CA . ASP B 1 64 ? -1.431 7.555 15.492 1 93.94 64 ASP B CA 1
ATOM 1398 C C . ASP B 1 64 ? -1.979 6.355 14.719 1 93.94 64 ASP B C 1
ATOM 1400 O O . ASP B 1 64 ? -1.628 5.211 15.016 1 93.94 64 ASP B O 1
ATOM 1404 N N . ALA B 1 65 ? -2.846 6.605 13.805 1 92.19 65 ALA B N 1
ATOM 1405 C CA . ALA B 1 65 ? -3.398 5.543 12.969 1 92.19 65 ALA B CA 1
ATOM 1406 C C . ALA B 1 65 ? -2.299 4.844 12.172 1 92.19 65 ALA B C 1
ATOM 1408 O O . ALA B 1 65 ? -2.285 3.613 12.07 1 92.19 65 ALA B O 1
ATOM 1409 N N . VAL B 1 66 ? -1.415 5.645 11.617 1 91.19 66 VAL B N 1
ATOM 1410 C CA . VAL B 1 66 ? -0.299 5.09 10.859 1 91.19 66 VAL B CA 1
ATOM 1411 C C . VAL B 1 66 ? 0.584 4.246 11.773 1 91.19 66 VAL B C 1
ATOM 1413 O O . VAL B 1 66 ? 1.037 3.166 11.391 1 91.19 66 VAL B O 1
ATOM 1416 N N . GLN B 1 67 ? 0.786 4.738 12.945 1 89.25 67 GLN B N 1
ATOM 1417 C CA . GLN B 1 67 ? 1.602 4.004 13.906 1 89.25 67 GLN B CA 1
ATOM 1418 C C . GLN B 1 67 ? 0.978 2.652 14.242 1 89.25 67 GLN B C 1
ATOM 1420 O O . GLN B 1 67 ? 1.682 1.646 14.336 1 89.25 67 GLN B O 1
ATOM 1425 N N . GLN B 1 68 ? -0.237 2.584 14.43 1 86.69 68 GLN B N 1
ATOM 1426 C CA . GLN B 1 68 ? -0.933 1.331 14.695 1 86.69 68 GLN B CA 1
ATOM 1427 C C . GLN B 1 68 ? -0.761 0.346 13.547 1 86.69 68 GLN B C 1
ATOM 1429 O O . GLN B 1 68 ? -0.519 -0.842 13.766 1 86.69 68 GLN B O 1
ATOM 1434 N N . TYR B 1 69 ? -0.898 0.889 12.359 1 83.81 69 TYR B N 1
ATOM 1435 C CA . TYR B 1 69 ? -0.698 0.07 11.172 1 83.81 69 TYR B CA 1
ATOM 1436 C C . TYR B 1 69 ? 0.716 -0.498 11.133 1 83.81 69 TYR B C 1
ATOM 1438 O O . TYR B 1 69 ? 0.908 -1.682 10.844 1 83.81 69 TYR B O 1
ATOM 1446 N N . THR B 1 70 ? 1.655 0.386 11.352 1 82.56 70 THR B N 1
ATOM 1447 C CA . THR B 1 70 ? 3.055 -0.022 11.281 1 82.56 70 THR B CA 1
ATOM 1448 C C . THR B 1 70 ? 3.369 -1.067 12.344 1 82.56 70 THR B C 1
ATOM 1450 O O . THR B 1 70 ? 4.207 -1.945 12.133 1 82.56 70 THR B O 1
ATOM 1453 N N . ASN B 1 71 ? 2.779 -0.972 13.445 1 80.56 71 ASN B N 1
ATOM 1454 C CA . ASN B 1 71 ? 2.969 -1.936 14.523 1 80.56 71 ASN B CA 1
ATOM 1455 C C . ASN B 1 71 ? 2.502 -3.33 14.117 1 80.56 71 ASN B C 1
ATOM 1457 O O . ASN B 1 71 ? 3.104 -4.332 14.508 1 80.56 71 ASN B O 1
ATOM 1461 N N . VAL B 1 72 ? 1.486 -3.418 13.414 1 76.31 72 VAL B N 1
ATOM 1462 C CA . VAL B 1 72 ? 0.955 -4.691 12.945 1 76.31 72 VAL B CA 1
ATOM 1463 C C . VAL B 1 72 ? 1.899 -5.297 11.906 1 76.31 72 VAL B C 1
ATOM 1465 O O . VAL B 1 72 ? 2.121 -6.512 11.891 1 76.31 72 VAL B O 1
ATOM 1468 N N . ARG B 1 73 ? 2.332 -4.504 10.867 1 70 73 ARG B N 1
ATOM 1469 C CA . ARG B 1 73 ? 3.221 -4.957 9.805 1 70 73 ARG B CA 1
ATOM 1470 C C . ARG B 1 73 ? 4.559 -5.43 10.375 1 70 73 ARG B C 1
ATOM 1472 O O . ARG B 1 73 ? 5.262 -6.219 9.742 1 70 73 ARG B O 1
ATOM 1479 N N . GLY B 1 74 ? 4.789 -5.242 11.57 1 62.22 74 GLY B N 1
ATOM 1480 C CA . GLY B 1 74 ? 6.102 -5.539 12.125 1 62.22 74 GLY B CA 1
ATOM 1481 C C . GLY B 1 74 ? 7.207 -4.699 11.523 1 62.22 74 GLY B C 1
ATOM 1482 O O . GLY B 1 74 ? 8.383 -5.074 11.578 1 62.22 74 GLY B O 1
ATOM 1483 N N . LEU B 1 75 ? 6.859 -3.943 10.438 1 53.16 75 LEU B N 1
ATOM 1484 C CA . LEU B 1 75 ? 7.852 -3.096 9.781 1 53.16 75 LEU B CA 1
ATOM 1485 C C . LEU B 1 75 ? 8.32 -1.99 10.719 1 53.16 75 LEU B C 1
ATOM 1487 O O . LEU B 1 75 ? 7.508 -1.335 11.375 1 53.16 75 LEU B O 1
ATOM 1491 N N . GLN B 1 76 ? 9.344 -2.369 11.391 1 47.75 76 GLN B N 1
ATOM 1492 C CA . GLN B 1 76 ? 9.945 -1.112 11.828 1 47.75 76 GLN B CA 1
ATOM 1493 C C . GLN B 1 76 ? 9.953 -0.088 10.695 1 47.75 76 GLN B C 1
ATOM 1495 O O . GLN B 1 76 ? 10.195 -0.435 9.539 1 47.75 76 GLN B O 1
ATOM 1500 N N . CYS B 1 77 ? 8.984 0.877 10.727 1 49.09 77 CYS B N 1
ATOM 1501 C CA . CYS B 1 77 ? 9.023 1.96 9.75 1 49.09 77 CYS B CA 1
ATOM 1502 C C . CYS B 1 77 ? 10.383 2.016 9.055 1 49.09 77 CYS B C 1
ATOM 1504 O O . CYS B 1 77 ? 11.422 1.99 9.711 1 49.09 77 CYS B O 1
ATOM 1506 N N . SER B 1 78 ? 10.477 1.321 7.902 1 50.34 78 SER B N 1
ATOM 1507 C CA . SER B 1 78 ? 11.727 1.669 7.238 1 50.34 78 SER B CA 1
ATOM 1508 C C . SER B 1 78 ? 12.172 3.084 7.598 1 50.34 78 SER B C 1
ATOM 1510 O O . SER B 1 78 ? 11.336 3.941 7.906 1 50.34 78 SER B O 1
ATOM 1512 N N . PRO B 1 79 ? 13.375 3.176 7.77 1 47.06 79 PRO B N 1
ATOM 1513 C CA . PRO B 1 79 ? 13.961 4.445 8.211 1 47.06 79 PRO B CA 1
ATOM 1514 C C . PRO B 1 79 ? 13.516 5.629 7.355 1 47.06 79 PRO B C 1
ATOM 1516 O O . PRO B 1 79 ? 14.039 6.734 7.504 1 47.06 79 PRO B O 1
ATOM 1519 N N . GLU B 1 80 ? 12.719 5.262 6.234 1 59.09 80 GLU B N 1
ATOM 1520 C CA . GLU B 1 80 ? 12.508 6.617 5.742 1 59.09 80 GLU B CA 1
ATOM 1521 C C . GLU B 1 80 ? 11.719 7.453 6.746 1 59.09 80 GLU B C 1
ATOM 1523 O O . GLU B 1 80 ? 10.703 7.004 7.27 1 59.09 80 GLU B O 1
ATOM 1528 N N . LYS B 1 81 ? 12.289 8.352 7.242 1 77.81 81 LYS B N 1
ATOM 1529 C CA . LYS B 1 81 ? 11.898 9.25 8.328 1 77.81 81 LYS B CA 1
ATOM 1530 C C . LYS B 1 81 ? 10.672 10.062 7.957 1 77.81 81 LYS B C 1
ATOM 1532 O O . LYS B 1 81 ? 10.508 10.461 6.801 1 77.81 81 LYS B O 1
ATOM 1537 N N . PRO B 1 82 ? 9.539 9.914 8.703 1 89.88 82 PRO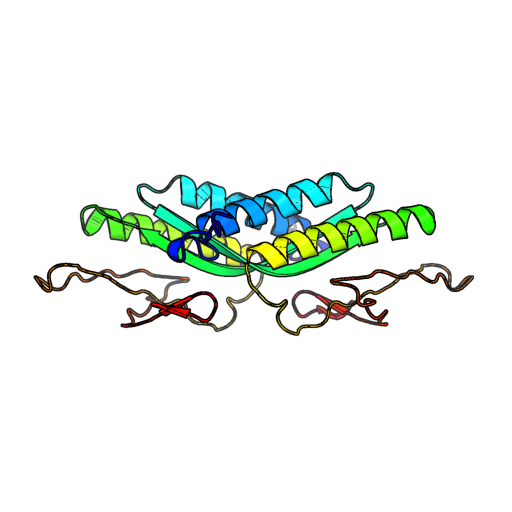 B N 1
ATOM 1538 C CA . PRO B 1 82 ? 8.383 10.789 8.469 1 89.88 82 PRO B CA 1
ATOM 1539 C C . PRO B 1 82 ? 8.773 12.266 8.344 1 89.88 82 PRO B C 1
ATOM 1541 O O . PRO B 1 82 ? 9.719 12.711 9 1 89.88 82 PRO B O 1
ATOM 1544 N N . GLU B 1 83 ? 8.219 12.938 7.445 1 92.12 83 GLU B N 1
ATOM 1545 C CA . GLU B 1 83 ? 8.453 14.359 7.223 1 92.12 83 GLU B CA 1
ATOM 1546 C C . GLU B 1 83 ? 7.145 15.141 7.191 1 92.12 83 GLU B C 1
ATOM 1548 O O . GLU B 1 83 ? 6.121 14.633 6.727 1 92.12 83 GLU B O 1
ATOM 1553 N N . LEU B 1 84 ? 7.16 16.375 7.711 1 93.19 84 LEU B N 1
ATOM 1554 C CA . LEU B 1 84 ? 6.008 17.281 7.73 1 93.19 84 LEU B CA 1
ATOM 1555 C C . LEU B 1 84 ? 6.312 18.562 6.977 1 93.19 84 LEU B C 1
ATOM 1557 O O . LEU B 1 84 ? 7.395 19.141 7.125 1 93.19 84 LEU B O 1
ATOM 1561 N N . ILE B 1 85 ? 5.434 19 6.199 1 91.94 85 ILE B N 1
ATOM 1562 C CA . ILE B 1 85 ? 5.551 20.297 5.523 1 91.94 85 ILE B CA 1
ATOM 1563 C C . ILE B 1 85 ? 4.312 21.141 5.805 1 91.94 85 ILE B C 1
ATOM 1565 O O . ILE B 1 85 ? 3.193 20.625 5.836 1 91.94 85 ILE B O 1
ATOM 1569 N N . ILE B 1 86 ? 4.43 22.422 6.043 1 90.12 86 ILE B N 1
ATOM 1570 C CA . ILE B 1 86 ? 3.352 23.391 6.238 1 90.12 86 ILE B CA 1
ATOM 1571 C C . ILE B 1 86 ? 3.332 24.375 5.082 1 90.12 86 ILE B C 1
ATOM 1573 O O . ILE B 1 86 ? 4.309 25.109 4.859 1 90.12 86 ILE B O 1
ATOM 1577 N N . LEU B 1 87 ? 2.301 24.328 4.359 1 85.69 87 LEU B N 1
ATOM 1578 C CA . LEU B 1 87 ? 2.146 25.234 3.229 1 85.69 87 LEU B CA 1
ATOM 1579 C C . LEU B 1 87 ? 1.2 26.375 3.576 1 85.69 87 LEU B C 1
ATOM 1581 O O . LEU B 1 87 ? 0.051 26.141 3.959 1 85.69 87 LEU B O 1
ATOM 1585 N N . ARG B 1 88 ? 1.662 27.594 3.561 1 78.38 88 ARG B N 1
ATOM 1586 C CA . ARG B 1 88 ? 0.861 28.766 3.887 1 78.38 88 ARG B CA 1
ATOM 1587 C C . ARG B 1 88 ? 0.797 29.734 2.707 1 78.38 88 ARG B C 1
ATOM 1589 O O . ARG B 1 88 ? 1.764 29.859 1.955 1 78.38 88 ARG B O 1
ATOM 1596 N N . ARG B 1 89 ? -0.336 30.219 2.432 1 69.38 89 ARG B N 1
ATOM 1597 C CA . ARG B 1 89 ? -0.48 31.234 1.397 1 69.38 89 ARG B CA 1
ATOM 1598 C C . ARG B 1 89 ? 0.18 32.531 1.822 1 69.38 89 ARG B C 1
ATOM 1600 O O . ARG B 1 89 ? 0.874 33.188 1.028 1 69.38 89 ARG B O 1
ATOM 1607 N N . LYS B 1 90 ? -0.205 33.156 3.008 1 66.19 90 LYS B N 1
ATOM 1608 C CA . LYS B 1 90 ? 0.314 34.469 3.434 1 66.19 90 LYS B CA 1
ATOM 1609 C C . LYS B 1 90 ? 1.344 34.281 4.547 1 66.19 90 LYS B C 1
ATOM 1611 O O . LYS B 1 90 ? 1.111 33.562 5.516 1 66.19 90 LYS B O 1
ATOM 1616 N N . PRO B 1 91 ? 2.699 34.594 4.215 1 59.75 91 PRO B N 1
ATOM 1617 C CA . PRO B 1 91 ? 3.775 34.5 5.203 1 59.75 91 PRO B CA 1
ATOM 1618 C C . PRO B 1 91 ? 3.41 35.156 6.535 1 59.75 91 PRO B C 1
ATOM 1620 O O . PRO B 1 91 ? 4.293 35.406 7.355 1 59.75 91 PRO B O 1
ATOM 1623 N N . LEU B 1 92 ? 2.107 35.188 6.793 1 60.5 92 LEU B N 1
ATOM 1624 C CA . LEU B 1 92 ? 1.924 35.875 8.062 1 60.5 92 LEU B CA 1
ATOM 1625 C C . LEU B 1 92 ? 2.637 35.125 9.188 1 60.5 92 LEU B C 1
ATOM 1627 O O . LEU B 1 92 ? 3.486 34.281 8.938 1 60.5 92 LEU B O 1
ATOM 1631 N N . GLU B 1 93 ? 2.066 35.031 10.445 1 64.06 93 GLU B N 1
ATOM 1632 C CA . GLU B 1 93 ? 2.684 34.5 11.664 1 64.06 93 GLU B CA 1
ATOM 1633 C C . GLU B 1 93 ? 3.027 33.031 11.531 1 64.06 93 GLU B C 1
ATOM 1635 O O . GLU B 1 93 ? 2.26 32.25 10.953 1 64.06 93 GLU B O 1
ATOM 1640 N N . PRO B 1 94 ? 4.258 32.75 11.781 1 69.75 94 PRO B N 1
ATOM 1641 C CA . PRO B 1 94 ? 4.715 31.359 11.758 1 69.75 94 PRO B CA 1
ATOM 1642 C C . PRO B 1 94 ? 3.797 30.422 12.547 1 69.75 94 PRO B C 1
ATOM 1644 O O . PRO B 1 94 ? 3.277 30.812 13.594 1 69.75 94 PRO B O 1
ATOM 1647 N N . ILE B 1 95 ? 3.184 29.547 11.859 1 77.06 95 ILE B N 1
ATOM 1648 C CA . ILE B 1 95 ? 2.406 28.516 12.547 1 77.06 95 ILE B CA 1
ATOM 1649 C C . ILE B 1 95 ? 3.297 27.312 12.859 1 77.06 95 ILE B C 1
ATOM 1651 O O . ILE B 1 95 ? 4.137 26.922 12.047 1 77.06 95 ILE B O 1
ATOM 1655 N N . THR B 1 96 ? 3.299 27.016 14.148 1 85.44 96 THR B N 1
ATOM 1656 C CA . THR B 1 96 ? 4.07 25.859 14.57 1 85.44 96 THR B CA 1
ATOM 1657 C C . THR B 1 96 ? 3.158 24.656 14.789 1 85.44 96 THR B C 1
ATOM 1659 O O . THR B 1 96 ? 2.225 24.719 15.594 1 85.44 96 THR B O 1
ATOM 1662 N N . ILE B 1 97 ? 3.291 23.688 14 1 90.62 97 ILE B N 1
ATOM 1663 C CA . ILE B 1 97 ? 2.58 22.422 14.156 1 90.62 97 ILE B CA 1
ATOM 1664 C C . ILE B 1 97 ? 3.562 21.328 14.555 1 90.62 97 ILE B C 1
ATOM 1666 O O . ILE B 1 97 ? 4.621 21.172 13.945 1 90.62 97 ILE B O 1
ATOM 1670 N N . GLN B 1 98 ? 3.217 20.656 15.672 1 93.81 98 GLN B N 1
ATOM 1671 C CA . GLN B 1 98 ? 4.055 19.562 16.125 1 93.81 98 GLN B CA 1
ATOM 1672 C C . GLN B 1 98 ? 3.285 18.25 16.109 1 93.81 98 GLN B C 1
ATOM 1674 O O . GLN B 1 98 ? 2.207 18.141 16.703 1 93.81 98 GLN B O 1
ATOM 1679 N N . ILE B 1 99 ? 3.844 17.312 15.406 1 96 99 ILE B N 1
ATOM 1680 C CA . ILE B 1 99 ? 3.244 15.977 15.305 1 96 99 ILE B CA 1
ATOM 1681 C C . ILE B 1 99 ? 4.246 14.922 15.773 1 96 99 ILE B C 1
ATOM 1683 O O . ILE B 1 99 ? 5.43 14.992 15.438 1 96 99 ILE B O 1
ATOM 1687 N N . LYS B 1 100 ? 3.766 13.992 16.547 1 94.5 100 LYS B N 1
ATOM 1688 C CA . LYS B 1 100 ? 4.629 12.914 17.031 1 94.5 100 LYS B CA 1
ATOM 1689 C C . LYS B 1 100 ? 4.273 11.594 16.359 1 94.5 100 LYS B C 1
ATOM 1691 O O . LYS B 1 100 ? 3.096 11.305 16.125 1 94.5 100 LYS B O 1
ATOM 1696 N N . LEU B 1 101 ? 5.258 10.836 15.992 1 92.38 101 LEU B N 1
ATOM 1697 C CA . LEU B 1 101 ? 5.141 9.461 15.516 1 92.38 101 LEU B CA 1
ATOM 1698 C C . LEU B 1 101 ? 6.043 8.531 16.312 1 92.38 101 LEU B C 1
ATOM 1700 O O . LEU B 1 101 ? 7.254 8.742 16.375 1 92.38 101 LEU B O 1
ATOM 1704 N N . GLN B 1 102 ? 5.434 7.516 16.891 1 87.12 102 GLN B N 1
ATOM 1705 C CA . GLN B 1 102 ? 6.168 6.602 17.766 1 87.12 102 GLN B CA 1
ATOM 1706 C C . GLN B 1 102 ? 6.961 7.363 18.828 1 87.12 102 GLN B C 1
ATOM 1708 O O . GLN B 1 102 ? 8.141 7.086 19.047 1 87.12 102 GLN B O 1
ATOM 1713 N N . GLY B 1 103 ? 6.418 8.438 19.297 1 88.44 103 GLY B N 1
ATOM 1714 C CA . GLY B 1 103 ? 6.965 9.195 20.406 1 88.44 103 GLY B CA 1
ATOM 1715 C C . GLY B 1 103 ? 7.977 10.242 19.984 1 88.44 103 GLY B C 1
ATOM 1716 O O . GLY B 1 103 ? 8.469 11.016 20.812 1 88.44 103 GLY B O 1
ATOM 1717 N N . SER B 1 104 ? 8.266 10.266 18.75 1 91.38 104 SER B N 1
ATOM 1718 C CA . SER B 1 104 ? 9.25 11.219 18.25 1 91.38 104 SER B CA 1
ATOM 1719 C C . SER B 1 104 ? 8.594 12.266 17.359 1 91.38 104 SER B C 1
ATOM 1721 O O . SER B 1 104 ? 7.668 11.961 16.609 1 91.38 104 SER B O 1
ATOM 1723 N N . ASP B 1 105 ? 9.094 13.469 17.469 1 93.88 105 ASP B N 1
ATOM 1724 C CA . ASP B 1 105 ? 8.57 14.555 16.656 1 93.88 105 ASP B CA 1
ATOM 1725 C C . ASP B 1 105 ? 8.883 14.32 15.172 1 93.88 105 ASP B C 1
ATOM 1727 O O . ASP B 1 105 ? 9.992 13.914 14.82 1 93.88 105 ASP B O 1
ATOM 1731 N N . ILE B 1 106 ? 7.953 14.594 14.375 1 93.88 106 ILE B N 1
ATOM 1732 C CA . ILE B 1 106 ? 8.172 14.602 12.93 1 93.88 106 ILE B CA 1
ATOM 1733 C C . ILE B 1 106 ? 8.805 15.922 12.508 1 93.88 106 ILE B C 1
ATOM 1735 O O . ILE B 1 106 ? 8.258 17 12.781 1 93.88 106 ILE B O 1
ATOM 1739 N N . PRO B 1 107 ? 9.93 15.859 11.914 1 93.31 107 PRO B N 1
ATOM 1740 C CA . PRO B 1 107 ? 10.57 17.109 11.516 1 93.31 107 PRO B CA 1
ATOM 1741 C C . PRO B 1 107 ? 9.781 17.859 10.438 1 93.31 107 PRO B C 1
ATOM 1743 O O . PRO B 1 107 ? 9.25 17.25 9.516 1 93.31 107 PRO B O 1
ATOM 1746 N N . VAL B 1 108 ? 9.656 19.203 10.609 1 92.38 108 VAL B N 1
ATOM 1747 C CA . VAL B 1 108 ? 9.07 20.062 9.586 1 92.38 108 VAL B CA 1
ATOM 1748 C C . VAL B 1 108 ? 10.117 20.422 8.539 1 92.38 108 VAL B C 1
ATOM 1750 O O . VAL B 1 108 ? 11.195 20.922 8.883 1 92.38 108 VAL B O 1
ATOM 1753 N N . VAL B 1 109 ? 9.82 20.125 7.336 1 91.38 109 VAL B N 1
ATOM 1754 C CA . VAL B 1 109 ? 10.781 20.344 6.262 1 91.38 109 VAL B CA 1
ATOM 1755 C C . VAL B 1 109 ? 10.188 21.281 5.211 1 91.38 109 VAL B C 1
ATOM 1757 O O . VAL B 1 109 ? 8.969 21.391 5.094 1 91.38 109 VAL B O 1
ATOM 1760 N N . PRO B 1 110 ? 11.094 21.984 4.492 1 89.25 110 PRO B N 1
ATOM 1761 C CA . PRO B 1 110 ? 10.594 22.938 3.496 1 89.25 110 PRO B CA 1
ATOM 1762 C C . PRO B 1 110 ? 10.031 22.25 2.256 1 89.25 110 PRO B C 1
ATOM 1764 O O . PRO B 1 110 ? 9.211 22.828 1.537 1 89.25 110 PRO B O 1
ATOM 1767 N N . THR B 1 111 ? 10.578 20.969 1.914 1 87.5 111 THR B N 1
ATOM 1768 C CA . THR B 1 111 ? 10.102 20.234 0.754 1 87.5 111 THR B CA 1
ATOM 1769 C C . THR B 1 111 ? 10.008 18.734 1.071 1 87.5 111 THR B C 1
ATOM 1771 O O . THR B 1 111 ? 10.773 18.219 1.891 1 87.5 111 THR B O 1
ATOM 1774 N N . ILE B 1 112 ? 8.984 18.156 0.541 1 82.38 112 ILE B N 1
ATOM 1775 C CA . ILE B 1 112 ? 8.859 16.703 0.663 1 82.38 112 ILE B CA 1
ATOM 1776 C C . ILE B 1 112 ? 8.766 16.078 -0.726 1 82.38 112 ILE B C 1
ATOM 1778 O O . ILE B 1 112 ? 8.258 16.703 -1.662 1 82.38 112 ILE B O 1
ATOM 1782 N N . ARG B 1 113 ? 9.438 14.953 -0.803 1 75.5 113 ARG B N 1
ATOM 1783 C CA . ARG B 1 113 ? 9.367 14.188 -2.045 1 75.5 113 ARG B CA 1
ATOM 1784 C C . ARG B 1 113 ? 8.227 13.172 -2 1 75.5 113 ARG B C 1
ATOM 1786 O O . ARG B 1 113 ? 8.234 12.258 -1.174 1 75.5 113 ARG B O 1
ATOM 1793 N N . ILE B 1 114 ? 7.223 13.508 -2.781 1 70.12 114 ILE B N 1
ATOM 1794 C CA . ILE B 1 114 ? 6.09 12.594 -2.873 1 70.12 114 ILE B CA 1
ATOM 1795 C C . ILE B 1 114 ? 6.086 11.922 -4.242 1 70.12 114 ILE B C 1
ATOM 1797 O O . ILE B 1 114 ? 6.027 12.594 -5.273 1 70.12 114 ILE B O 1
ATOM 1801 N N . LEU B 1 115 ? 6.18 10.586 -4.289 1 63.31 115 LEU B N 1
ATOM 1802 C CA . LEU B 1 115 ? 6.16 9.789 -5.512 1 63.31 115 LEU B CA 1
ATOM 1803 C C . LEU B 1 115 ? 7.199 10.297 -6.508 1 63.31 115 LEU B C 1
ATOM 1805 O O . LEU B 1 115 ? 6.922 10.398 -7.703 1 63.31 115 LEU B O 1
ATOM 1809 N N . GLY B 1 116 ? 8.32 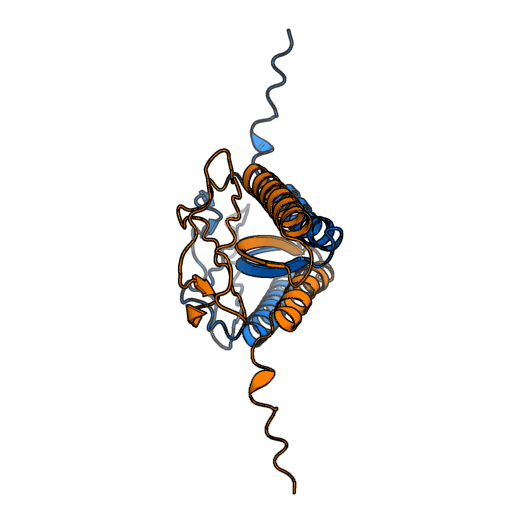10.68 -5.957 1 62.53 116 GLY B N 1
ATOM 1810 C CA . GLY B 1 116 ? 9.414 11.125 -6.805 1 62.53 116 GLY B CA 1
ATOM 1811 C C . GLY B 1 116 ? 9.344 12.594 -7.16 1 62.53 116 GLY B C 1
ATOM 1812 O O . GLY B 1 116 ? 10.219 13.117 -7.852 1 62.53 116 GLY B O 1
ATOM 1813 N N . LEU B 1 117 ? 8.25 13.281 -6.777 1 64.69 117 LEU B N 1
ATOM 1814 C CA . LEU B 1 117 ? 8.094 14.703 -7.055 1 64.69 117 LEU B CA 1
ATOM 1815 C C . LEU B 1 117 ? 8.234 15.523 -5.777 1 64.69 117 LEU B C 1
ATOM 1817 O O . LEU B 1 117 ? 7.766 15.117 -4.715 1 64.69 117 LEU B O 1
ATOM 1821 N N . TYR B 1 118 ? 9.016 16.578 -5.938 1 64.81 118 TYR B N 1
ATOM 1822 C CA . TYR B 1 118 ? 9.18 17.453 -4.789 1 64.81 118 TYR B CA 1
ATOM 1823 C C . TYR B 1 118 ? 8.078 18.516 -4.75 1 64.81 118 TYR B C 1
ATOM 1825 O O . TYR B 1 118 ? 7.703 19.062 -5.789 1 64.81 118 TYR B O 1
ATOM 1833 N N . ILE B 1 119 ? 7.395 18.688 -3.607 1 65.88 119 ILE B N 1
ATOM 1834 C CA . ILE B 1 119 ? 6.406 19.734 -3.404 1 65.88 119 ILE B CA 1
ATOM 1835 C C . ILE B 1 119 ? 6.828 20.625 -2.234 1 65.88 119 ILE B C 1
ATOM 1837 O O . ILE B 1 119 ? 7.418 20.141 -1.264 1 65.88 119 ILE B O 1
#

Solvent-accessible surface area (backbone atoms only — not comparable to full-atom values): 14657 Å² total; per-residue (Å²): 132,82,75,77,66,69,67,77,84,69,49,73,38,50,63,58,35,40,51,40,61,56,45,45,62,56,57,42,63,71,34,79,58,42,48,60,29,64,38,68,80,46,73,48,76,50,69,64,75,78,54,70,67,58,44,38,51,40,50,31,54,44,33,49,49,51,46,56,42,35,61,55,57,62,46,66,70,60,78,74,67,71,75,36,70,85,86,69,91,69,88,57,81,86,78,86,77,80,40,51,49,93,86,36,74,43,50,76,40,95,62,48,72,54,96,87,37,78,86,132,82,76,76,65,68,66,79,84,71,50,73,38,50,62,58,35,41,52,40,60,57,45,44,61,57,56,43,63,70,34,78,58,43,46,61,30,65,39,67,82,45,73,49,74,49,68,63,73,79,55,69,69,58,43,38,50,39,50,32,54,43,34,48,48,50,45,55,41,35,60,55,58,63,45,66,71,61,78,75,69,71,75,36,70,84,86,70,92,67,89,58,81,85,78,86,78,79,40,51,49,93,87,36,74,44,51,76,40,95,62,47,73,55,97,88,38,78,87

InterPro domains:
  IPR000477 Reverse transcriptase domain [PF00078] (4-116)
  IPR000477 Reverse transcriptase domain [PS50878] (1-119)
  IPR043502 DNA/RNA polymerase superfamily [SSF56672] (6-84)

Radius of gyration: 21.02 Å; Cα contacts (8 Å, |Δi|>4): 271; chains: 2; bounding box: 27×71×70 Å

pLDDT: mean 78.08, std 18.29, range [23.22, 96.81]

Nearest PDB structures (foldseek):
  5jv5-assembly1_B  TM=4.574E-01  e=7.107E+00  Trypanosoma brucei brucei
  6j6x-assembly1_A  TM=2.759E-01  e=9.293E+00  Homo sapiens
  5jv5-assembly1_B  TM=4.575E-01  e=7.332E+00  Trypanosoma brucei brucei

Organism: Haemaphysalis longicornis (NCBI:txid44386)

Sequence (238 aa):
MANKETPQGDELSPTLFNIAMMKLPEQLNTLPGTKHALYADDITIWITGGSKGVMQDALQKAADAVQQYTNVRGLQCSPEKPELIILRRKPLEPITIQIKLQGSDIPVVPTIRILGLYIMANKETPQGDELSPTLFNIAMMKLPEQLNTLPGTKHALYADDITIWITGGSKGVMQDALQKAADAVQQYTNVRGLQCSPEKPELIILRRKPLEPITIQIKLQGSDIPVVPTIRILGLYI

Foldseek 3Di:
DPPPPVPPVVPCPPVVVVVVVVVVQVVQVVDPPGDDDDDDLDDDDDDDDDDLVVRLVVVQVVLVVVLVVCVVVVPPNPPPAAEAEDDDDDPDDDRDHWHDHPRHTHYYDPWDQDPNDID/DPPVPVPPVPPPDPVVVVVVVVVVLVVQVVDPPGDDDDDDLDDDDDDDDDDLVVRLVVVQVVLVVVLVVCVVVVPPNPPPAAEAEDDDDDPDDDRDHWHDHPRHTHYYDPWDQDPNDID